Protein AF-A0A2D9C6M2-F1 (afdb_monomer_lite)

Foldseek 3Di:
DLVCLCVDPDPVSVVVSVVVDDFDKDKDWDAQCDDPVCRVSHQAIAIDIDGDLVVVQQVCQQDPPPDDHANQPDQQFHWDKAADWDADPNDTDRNVIHTDPGGAHHAHPRHGQDPDPVSVVVVVVNVVPHDDPVVVDDDDDDPVRVVVVVLVVVCSVDVPCNVVVVVVVPDDDDDDDDDDDDDDDDDDDDDDDDDDDDDDDDDDDDDDDPDPVVVVVPDDD

Structure (mmCIF, N/CA/C/O backbone):
data_AF-A0A2D9C6M2-F1
#
_entry.id   AF-A0A2D9C6M2-F1
#
loop_
_atom_site.group_PDB
_atom_site.id
_atom_site.type_symbol
_atom_site.label_atom_id
_atom_site.label_alt_id
_atom_site.label_comp_id
_atom_site.label_asym_id
_atom_site.label_entity_id
_atom_site.label_seq_id
_atom_site.pdbx_PDB_ins_code
_atom_site.Cartn_x
_atom_site.Cartn_y
_atom_site.Cartn_z
_atom_site.occupancy
_atom_site.B_iso_or_equiv
_atom_site.auth_seq_id
_atom_site.auth_comp_id
_atom_site.auth_asym_id
_atom_site.auth_atom_id
_atom_site.pdbx_PDB_model_num
ATOM 1 N N . MET A 1 1 ? 23.950 6.831 -14.996 1.00 77.19 1 MET A N 1
ATOM 2 C CA . MET A 1 1 ? 23.642 5.810 -16.027 1.00 77.19 1 MET A CA 1
ATOM 3 C C . MET A 1 1 ? 22.239 5.954 -16.621 1.00 77.19 1 MET A C 1
ATOM 5 O O . MET A 1 1 ? 22.172 6.357 -17.771 1.00 77.19 1 MET A O 1
ATOM 9 N N . PHE A 1 2 ? 21.146 5.693 -15.880 1.00 80.00 2 PHE A N 1
ATOM 10 C CA . PHE A 1 2 ? 19.752 5.731 -16.386 1.00 80.00 2 PHE A CA 1
ATOM 11 C C . PHE A 1 2 ? 19.448 6.901 -17.344 1.00 80.00 2 PHE A C 1
ATOM 13 O O . PHE A 1 2 ? 19.075 6.656 -18.487 1.00 80.00 2 PHE A O 1
ATOM 20 N N . PHE A 1 3 ? 19.694 8.148 -16.925 1.00 81.19 3 PHE A N 1
ATOM 21 C CA . PHE A 1 3 ? 19.430 9.337 -17.748 1.00 81.19 3 PHE A CA 1
ATOM 22 C C . PHE A 1 3 ? 20.205 9.366 -19.080 1.00 81.19 3 PHE A C 1
ATOM 24 O O . PHE A 1 3 ? 19.642 9.783 -20.085 1.00 81.19 3 PHE A O 1
ATOM 31 N N . LYS A 1 4 ? 21.447 8.852 -19.132 1.00 84.38 4 LYS A N 1
ATOM 32 C CA . LYS A 1 4 ? 22.230 8.753 -20.381 1.00 84.38 4 LYS A CA 1
ATOM 33 C C . LYS A 1 4 ? 21.534 7.840 -21.395 1.00 84.38 4 LYS A C 1
ATOM 35 O O . LYS A 1 4 ? 21.409 8.206 -22.553 1.00 84.38 4 LYS A O 1
ATOM 40 N N . LEU A 1 5 ? 21.040 6.682 -20.950 1.00 82.94 5 LEU A N 1
ATOM 41 C CA . LEU A 1 5 ? 20.317 5.740 -21.814 1.00 82.94 5 LEU A CA 1
ATOM 42 C C . LEU A 1 5 ? 18.908 6.248 -22.165 1.00 82.94 5 LEU A C 1
ATOM 44 O O . LEU A 1 5 ? 18.454 6.075 -23.291 1.00 82.94 5 LEU A O 1
ATOM 48 N N . ARG A 1 6 ? 18.225 6.918 -21.226 1.00 84.44 6 ARG A N 1
ATOM 49 C CA . ARG A 1 6 ? 16.862 7.437 -21.430 1.00 84.44 6 ARG A CA 1
ATOM 50 C C . ARG A 1 6 ? 16.794 8.630 -22.390 1.00 84.44 6 ARG A C 1
ATOM 52 O O . ARG A 1 6 ? 15.741 8.832 -23.004 1.00 84.44 6 ARG A O 1
ATOM 59 N N . ASN A 1 7 ? 17.900 9.370 -22.509 1.00 87.25 7 ASN A N 1
ATOM 60 C CA . ASN A 1 7 ? 18.058 10.561 -23.347 1.00 87.25 7 ASN A CA 1
ATOM 61 C C . ASN A 1 7 ? 18.949 10.325 -24.586 1.00 87.25 7 ASN A C 1
ATOM 63 O O . ASN A 1 7 ? 19.065 11.225 -25.410 1.00 87.25 7 ASN A O 1
ATOM 67 N N . SER A 1 8 ? 19.561 9.142 -24.733 1.00 84.62 8 SER A N 1
ATOM 68 C CA . SER A 1 8 ? 20.250 8.714 -25.964 1.00 84.62 8 SER A CA 1
ATOM 69 C C . SER A 1 8 ? 19.305 8.807 -27.164 1.00 84.62 8 SER A C 1
ATOM 71 O O . SER A 1 8 ? 18.092 8.711 -26.999 1.00 84.62 8 SER A O 1
ATOM 73 N N . GLU A 1 9 ? 19.815 8.962 -28.384 1.00 82.06 9 GLU A N 1
ATOM 74 C CA . GLU A 1 9 ? 18.969 8.964 -29.586 1.00 82.06 9 GLU A CA 1
ATOM 75 C C . GLU A 1 9 ? 18.472 7.550 -29.937 1.00 82.06 9 GLU A C 1
ATOM 77 O O . GLU A 1 9 ? 17.328 7.380 -30.378 1.00 82.06 9 GLU A O 1
ATOM 82 N N . SER A 1 10 ? 19.286 6.535 -29.624 1.00 83.69 10 SER A N 1
ATOM 83 C CA . SER A 1 10 ? 19.035 5.109 -29.853 1.00 83.69 10 SER A CA 1
ATOM 84 C C . SER A 1 10 ? 17.721 4.622 -29.229 1.00 83.69 10 SER A C 1
ATOM 86 O O . SER A 1 10 ? 17.469 4.745 -28.027 1.00 83.69 10 SER A O 1
ATOM 88 N N . ALA A 1 11 ? 16.880 3.990 -30.052 1.00 83.25 11 ALA A N 1
ATOM 89 C CA . ALA A 1 11 ? 15.655 3.334 -29.595 1.00 83.25 11 ALA A CA 1
ATOM 90 C C . ALA A 1 11 ? 15.936 2.116 -28.690 1.00 83.25 11 ALA A C 1
ATOM 92 O O . ALA A 1 11 ? 15.110 1.777 -27.838 1.00 83.25 11 ALA A O 1
ATOM 93 N N . VAL A 1 12 ? 17.102 1.476 -28.847 1.00 82.06 12 VAL A N 1
ATOM 94 C CA . VAL A 1 12 ? 17.533 0.343 -28.016 1.00 82.06 12 VAL A CA 1
ATOM 95 C C . VAL A 1 12 ? 17.859 0.832 -26.605 1.00 82.06 12 VAL A C 1
ATOM 97 O O . VAL A 1 12 ? 17.309 0.305 -25.641 1.00 82.06 12 VAL A O 1
ATOM 100 N N . ASP A 1 13 ? 18.645 1.901 -26.481 1.00 80.88 13 ASP A N 1
ATOM 101 C CA . ASP A 1 13 ? 19.048 2.501 -25.204 1.00 80.88 13 ASP A CA 1
ATOM 102 C C . ASP A 1 13 ? 17.823 2.987 -24.415 1.00 80.88 13 ASP A C 1
ATOM 104 O O . ASP A 1 13 ? 17.678 2.687 -23.226 1.00 80.88 13 ASP A O 1
ATOM 108 N N . LYS A 1 14 ? 16.879 3.654 -25.099 1.00 84.31 14 LYS A N 1
ATOM 109 C CA . LYS A 1 14 ? 15.585 4.059 -24.526 1.00 84.31 14 LYS A CA 1
ATOM 110 C C . LYS A 1 14 ? 14.834 2.851 -23.964 1.00 84.31 14 LYS A C 1
ATOM 112 O O . LYS A 1 14 ? 14.405 2.891 -22.810 1.00 84.31 14 LYS A O 1
ATOM 117 N N . LYS A 1 15 ? 14.729 1.754 -24.724 1.00 84.50 15 LYS A N 1
ATOM 118 C CA . LYS A 1 15 ? 14.074 0.511 -24.278 1.00 84.50 15 LYS A CA 1
ATOM 119 C C . LYS A 1 15 ? 14.790 -0.127 -23.080 1.00 84.50 15 LYS A C 1
ATOM 121 O O . LYS A 1 15 ? 14.124 -0.580 -22.154 1.00 84.50 15 LYS A O 1
ATOM 126 N N . MET A 1 16 ? 16.124 -0.130 -23.068 1.00 79.44 16 MET A N 1
ATOM 127 C CA . MET A 1 16 ? 16.931 -0.633 -21.949 1.00 79.44 16 MET A CA 1
ATOM 128 C C . MET A 1 16 ? 16.744 0.215 -20.680 1.00 79.44 16 MET A C 1
ATOM 130 O O . MET A 1 16 ? 16.628 -0.325 -19.580 1.00 79.44 16 MET A O 1
ATOM 134 N N . SER A 1 17 ? 16.640 1.540 -20.820 1.00 82.38 17 SER A N 1
ATOM 135 C CA . SER A 1 17 ? 16.506 2.458 -19.684 1.00 82.38 17 SER A CA 1
ATOM 136 C C . SER A 1 17 ? 15.225 2.252 -18.860 1.00 82.38 17 SER A C 1
ATOM 138 O O . SER A 1 17 ? 15.273 2.378 -17.638 1.00 82.38 17 SER A O 1
ATOM 140 N N . GLU A 1 18 ? 14.102 1.849 -19.468 1.00 84.00 18 GLU A N 1
ATOM 141 C CA . GLU A 1 18 ? 12.850 1.566 -18.738 1.00 84.00 18 GLU A CA 1
ATOM 142 C C . GLU A 1 18 ? 12.952 0.320 -17.826 1.00 84.00 18 GLU A C 1
ATOM 144 O O . GLU A 1 18 ? 12.169 0.189 -16.881 1.00 84.00 18 GLU A O 1
ATOM 149 N N . GLY A 1 19 ? 13.940 -0.559 -18.053 1.00 82.44 19 GLY A N 1
ATOM 150 C CA . GLY A 1 19 ? 14.304 -1.651 -17.138 1.00 82.44 19 GLY A CA 1
ATOM 151 C C . GLY A 1 19 ? 15.169 -1.206 -15.950 1.00 82.44 19 GLY A C 1
ATOM 152 O O . GLY A 1 19 ? 15.137 -1.836 -14.898 1.00 82.44 19 GLY A O 1
ATOM 153 N N . LEU A 1 20 ? 15.894 -0.090 -16.087 1.00 82.56 20 LEU A N 1
ATOM 154 C CA . LEU A 1 20 ? 16.707 0.527 -15.025 1.00 82.56 20 LEU A CA 1
ATOM 155 C C . LEU A 1 20 ? 15.930 1.571 -14.201 1.00 82.56 20 LEU A C 1
ATOM 157 O O . LEU A 1 20 ? 16.462 2.156 -13.254 1.00 82.56 20 LEU A O 1
ATOM 161 N N . LYS A 1 21 ? 14.674 1.833 -14.570 1.00 85.06 21 LYS A N 1
ATOM 162 C CA . LYS A 1 21 ? 13.792 2.791 -13.907 1.00 85.06 21 LYS A CA 1
ATOM 163 C C . LYS A 1 21 ? 13.361 2.266 -12.536 1.00 85.06 21 LYS A C 1
ATOM 165 O O . LYS A 1 21 ? 12.648 1.265 -12.447 1.00 85.06 21 LYS A O 1
ATOM 170 N N . ARG A 1 22 ? 13.758 2.975 -11.472 1.00 84.44 22 ARG A N 1
ATOM 171 C CA . ARG A 1 22 ? 13.288 2.722 -10.098 1.00 84.44 22 ARG A CA 1
ATOM 172 C C . ARG A 1 22 ? 11.757 2.799 -10.040 1.00 84.44 22 ARG A C 1
ATOM 174 O O . ARG A 1 22 ? 11.145 3.605 -10.741 1.00 84.44 22 ARG A O 1
ATOM 181 N N . ARG A 1 23 ? 11.148 1.951 -9.211 1.00 85.50 23 ARG A N 1
ATOM 182 C CA . ARG A 1 23 ? 9.699 1.887 -8.990 1.00 85.50 23 ARG A CA 1
ATOM 183 C C . ARG A 1 23 ? 9.441 1.790 -7.498 1.00 85.50 23 ARG A C 1
ATOM 185 O O . ARG A 1 23 ? 9.940 0.868 -6.861 1.00 85.50 23 ARG A O 1
ATOM 192 N N . GLU A 1 24 ? 8.657 2.718 -6.975 1.00 88.06 24 GLU A N 1
ATOM 193 C CA . GLU A 1 24 ? 8.140 2.636 -5.614 1.00 88.06 24 GLU A CA 1
ATOM 194 C C . GLU A 1 24 ? 7.063 1.554 -5.536 1.00 88.06 24 GLU A C 1
ATOM 196 O O . GLU A 1 24 ? 6.230 1.402 -6.437 1.00 88.06 24 GLU A O 1
ATOM 201 N N . VAL A 1 25 ? 7.116 0.780 -4.458 1.00 90.38 25 VAL A N 1
ATOM 202 C CA . VAL A 1 25 ? 6.200 -0.314 -4.154 1.00 90.38 25 VAL A CA 1
ATOM 203 C C . VAL A 1 25 ? 5.918 -0.239 -2.665 1.00 90.38 25 VAL A C 1
ATOM 205 O O . VAL A 1 25 ? 6.849 -0.148 -1.870 1.00 90.38 25 VAL A O 1
ATOM 208 N N . PHE A 1 26 ? 4.644 -0.300 -2.312 1.00 92.25 26 PHE A N 1
ATO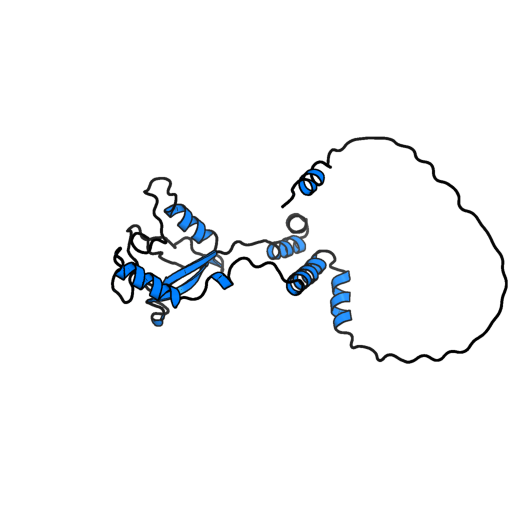M 209 C CA . PHE A 1 26 ? 4.171 -0.236 -0.939 1.00 92.25 26 PHE A CA 1
ATOM 210 C C . PHE A 1 26 ? 3.565 -1.585 -0.551 1.00 92.25 26 PHE A C 1
ATOM 212 O O . PHE A 1 26 ? 3.041 -2.313 -1.403 1.00 92.25 26 PHE A O 1
ATOM 219 N N . TYR A 1 27 ? 3.644 -1.913 0.733 1.00 93.19 27 TYR A N 1
ATOM 220 C CA . TYR A 1 27 ? 3.082 -3.125 1.315 1.00 93.19 27 TYR A CA 1
ATOM 221 C C . TYR A 1 27 ? 2.304 -2.733 2.569 1.00 93.19 27 TYR A C 1
ATOM 223 O O . TYR A 1 27 ? 2.760 -1.885 3.331 1.00 93.19 27 TYR A O 1
ATOM 231 N N . ALA A 1 28 ? 1.136 -3.333 2.774 1.00 92.62 28 ALA A N 1
ATOM 232 C CA . ALA A 1 28 ? 0.347 -3.173 3.991 1.00 92.62 28 ALA A CA 1
ATOM 233 C C . ALA A 1 28 ? -0.316 -4.501 4.358 1.00 92.62 28 ALA A C 1
ATOM 235 O O . ALA A 1 28 ? -0.581 -5.326 3.480 1.00 92.62 28 ALA A O 1
ATOM 236 N N . LEU A 1 29 ? -0.611 -4.691 5.643 1.00 92.12 29 LEU A N 1
ATOM 237 C CA . LEU A 1 29 ? -1.553 -5.721 6.064 1.00 92.12 29 LEU A CA 1
ATOM 238 C C . LEU A 1 29 ? -2.969 -5.263 5.720 1.00 92.12 29 LEU A C 1
ATOM 240 O O . LEU A 1 29 ? -3.328 -4.112 5.954 1.00 92.12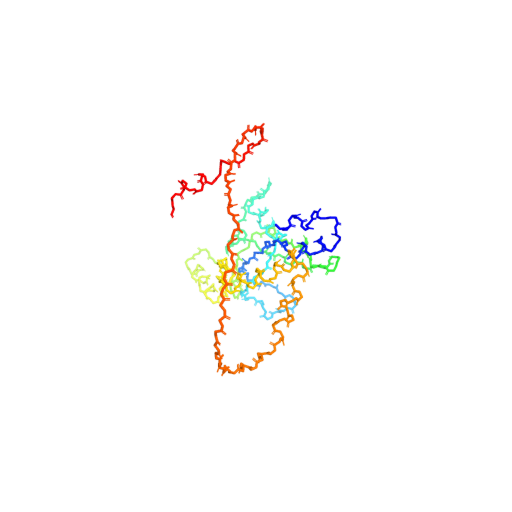 29 LEU A O 1
ATOM 244 N N . VAL A 1 30 ? -3.760 -6.170 5.157 1.00 92.44 30 VAL A N 1
ATOM 245 C CA . VAL A 1 30 ? -5.185 -5.969 4.890 1.00 92.44 30 VAL A CA 1
ATOM 246 C C . VAL A 1 30 ? -5.964 -7.171 5.398 1.00 92.44 30 VAL A C 1
ATOM 248 O O . VAL A 1 30 ? -5.545 -8.313 5.198 1.00 92.44 30 VAL A O 1
ATOM 251 N N . GLN A 1 31 ? -7.111 -6.919 6.021 1.00 91.88 31 GLN A N 1
ATOM 252 C CA . GLN A 1 31 ? -8.125 -7.941 6.237 1.00 91.88 31 GLN A CA 1
ATOM 253 C C . GLN A 1 31 ? -8.998 -8.039 4.981 1.00 91.88 31 GLN A C 1
ATOM 255 O O . GLN A 1 31 ? -9.476 -7.027 4.466 1.00 91.88 31 GLN A O 1
ATOM 260 N N . ILE A 1 32 ? -9.223 -9.250 4.476 1.00 92.44 32 ILE A N 1
ATOM 261 C CA . ILE A 1 32 ? -10.133 -9.475 3.349 1.00 92.44 32 ILE A CA 1
ATOM 262 C C . ILE A 1 32 ? -11.560 -9.550 3.902 1.00 92.44 32 ILE A C 1
ATOM 264 O O . ILE A 1 32 ? -12.001 -10.592 4.376 1.00 92.44 32 ILE A O 1
ATOM 268 N N . VAL A 1 33 ? -12.282 -8.427 3.861 1.00 91.19 33 VAL A N 1
ATOM 269 C CA . VAL A 1 33 ? -13.677 -8.344 4.341 1.00 91.19 33 VAL A CA 1
ATOM 270 C C . VAL A 1 33 ? -14.636 -9.118 3.427 1.00 91.19 33 VAL A C 1
ATOM 272 O O . VAL A 1 33 ? -15.592 -9.725 3.903 1.00 91.19 33 VAL A O 1
ATOM 275 N N . LYS A 1 34 ? -14.389 -9.099 2.109 1.00 91.56 34 LYS A N 1
ATOM 276 C CA . LYS A 1 34 ? -15.201 -9.788 1.097 1.00 91.56 34 LYS A CA 1
ATOM 277 C C . LYS A 1 34 ? -14.390 -10.036 -0.176 1.00 91.56 34 LYS A C 1
ATOM 279 O O . LYS A 1 34 ? -13.817 -9.091 -0.714 1.00 91.56 34 LYS A O 1
ATOM 284 N N . ASP A 1 35 ? -14.399 -11.261 -0.693 1.00 92.75 35 ASP A N 1
ATOM 285 C CA . ASP A 1 35 ? -13.834 -11.613 -2.004 1.00 92.75 35 ASP A CA 1
ATOM 286 C C . ASP A 1 35 ? -14.816 -12.533 -2.755 1.00 92.75 35 ASP A C 1
ATOM 288 O O . ASP A 1 35 ? -14.849 -13.742 -2.516 1.00 92.75 35 ASP A O 1
ATOM 292 N N . PRO A 1 36 ? -15.609 -11.992 -3.704 1.00 91.56 36 PRO A N 1
ATOM 293 C CA . PRO A 1 36 ? -16.535 -12.783 -4.513 1.00 91.56 36 PRO A CA 1
ATOM 294 C C . PRO A 1 36 ? -15.876 -13.857 -5.393 1.00 91.56 36 PRO A C 1
ATOM 296 O O . PRO A 1 36 ? -16.591 -14.707 -5.920 1.00 91.56 36 PRO A O 1
ATOM 299 N N . GLN A 1 37 ? -14.555 -13.806 -5.601 1.00 92.06 37 GLN A N 1
ATOM 300 C CA . GLN A 1 37 ? -13.803 -14.778 -6.397 1.00 92.06 37 GLN A CA 1
ATOM 301 C C . GLN A 1 37 ? -13.180 -15.883 -5.530 1.00 92.06 37 GLN A C 1
ATOM 303 O O . GLN A 1 37 ? -13.178 -17.036 -5.954 1.00 92.06 37 GLN A O 1
ATOM 308 N N . ASN A 1 38 ? -12.687 -15.556 -4.328 1.00 90.62 38 ASN A N 1
ATOM 309 C CA . ASN A 1 38 ? -12.005 -16.494 -3.423 1.00 90.62 38 ASN A CA 1
ATOM 310 C C . ASN A 1 38 ? -12.575 -16.399 -1.999 1.00 90.62 38 ASN A C 1
ATOM 312 O O . ASN A 1 38 ? -11.935 -15.888 -1.078 1.00 90.62 38 ASN A O 1
ATOM 316 N N . ARG A 1 39 ? -13.794 -16.909 -1.810 1.00 92.25 39 ARG A N 1
ATOM 317 C CA . ARG A 1 39 ? -14.538 -16.769 -0.546 1.00 92.25 39 ARG A CA 1
ATOM 318 C C . ARG A 1 39 ? -13.836 -17.369 0.674 1.00 92.25 39 ARG A C 1
ATOM 320 O O . ARG A 1 39 ? -14.018 -16.879 1.780 1.00 92.25 39 ARG A O 1
ATOM 327 N N . ASP A 1 40 ? -12.979 -18.365 0.473 1.00 92.25 40 ASP A N 1
ATOM 328 C CA . ASP A 1 40 ? -12.186 -18.986 1.542 1.00 92.25 40 ASP A CA 1
ATOM 329 C C . ASP A 1 40 ? -11.165 -18.019 2.176 1.00 92.25 40 ASP A C 1
ATOM 331 O O . ASP A 1 40 ? -10.633 -18.295 3.251 1.00 92.25 40 ASP A O 1
ATOM 335 N N . LEU A 1 41 ? -10.876 -16.886 1.520 1.00 89.00 41 LEU A N 1
ATOM 336 C CA . LEU A 1 41 ? -10.010 -15.822 2.032 1.00 89.00 41 LEU A CA 1
ATOM 337 C C . LEU A 1 41 ? -10.762 -14.774 2.871 1.00 89.00 41 LEU A C 1
ATOM 339 O O . LEU A 1 41 ? -10.104 -13.965 3.529 1.00 89.00 41 LEU A O 1
ATOM 343 N N . GLU A 1 42 ? -12.101 -14.775 2.867 1.00 91.25 42 GLU A N 1
ATOM 344 C CA . GLU A 1 42 ? -12.927 -13.863 3.672 1.00 91.25 42 GLU A CA 1
ATOM 345 C C . GLU A 1 42 ? -12.601 -14.058 5.170 1.00 91.25 42 GLU A C 1
ATOM 347 O O . GLU A 1 42 ? -12.559 -15.178 5.675 1.00 91.25 42 GLU A O 1
ATOM 352 N N . GLY A 1 43 ? -12.304 -12.969 5.886 1.00 87.75 43 GLY A N 1
ATOM 353 C CA . GLY A 1 43 ? -11.887 -13.006 7.294 1.00 87.75 43 GLY A CA 1
ATOM 354 C C . GLY A 1 43 ? -10.407 -13.340 7.551 1.00 87.75 43 GLY A C 1
ATOM 355 O O . GLY A 1 43 ? -10.027 -13.515 8.710 1.00 87.75 43 GLY A O 1
ATOM 356 N N . GLN A 1 44 ? -9.546 -13.397 6.527 1.00 89.31 44 GLN A N 1
ATOM 357 C CA . GLN A 1 44 ? -8.094 -13.575 6.699 1.00 89.31 44 GLN A CA 1
ATOM 358 C C . GLN A 1 44 ? -7.313 -12.255 6.553 1.00 89.31 44 GLN A C 1
ATOM 360 O O . GLN A 1 44 ? -7.639 -11.428 5.699 1.00 89.31 44 GLN A O 1
ATOM 365 N N . ILE A 1 45 ? -6.217 -12.095 7.310 1.00 90.94 45 ILE A N 1
ATOM 366 C CA . ILE A 1 45 ? -5.206 -11.058 7.035 1.00 90.94 45 ILE A CA 1
ATOM 367 C C . ILE A 1 45 ? -4.220 -11.556 5.965 1.00 90.94 45 ILE A C 1
ATOM 369 O O . ILE A 1 45 ? -3.757 -12.701 6.005 1.00 90.94 45 ILE A O 1
ATOM 373 N N . LYS A 1 46 ? -3.869 -10.681 5.015 1.00 91.50 46 LYS A N 1
ATOM 374 C CA . LYS A 1 46 ? -2.814 -10.877 4.003 1.00 91.50 46 LYS A CA 1
ATOM 375 C C . LYS A 1 46 ? -1.972 -9.609 3.841 1.00 91.50 46 LYS A C 1
ATOM 377 O O . LYS A 1 46 ? -2.421 -8.514 4.162 1.00 91.50 46 LYS A O 1
ATOM 382 N N . VAL A 1 47 ? -0.767 -9.746 3.284 1.00 92.19 47 VAL A N 1
ATOM 383 C CA . VAL A 1 47 ? 0.025 -8.594 2.821 1.00 92.19 47 VAL A CA 1
ATOM 384 C C . VAL A 1 47 ? -0.426 -8.209 1.411 1.00 92.19 47 VAL A C 1
ATOM 386 O O . VAL A 1 47 ? -0.227 -8.968 0.461 1.00 92.19 47 VAL A O 1
ATOM 389 N N . MET A 1 48 ? -1.000 -7.016 1.256 1.00 92.50 48 MET A N 1
ATOM 390 C CA . MET A 1 48 ? -1.294 -6.428 -0.049 1.00 92.50 48 MET A CA 1
ATOM 391 C C . MET A 1 48 ? -0.096 -5.619 -0.544 1.00 92.50 48 MET A C 1
ATOM 393 O O . MET A 1 48 ? 0.328 -4.653 0.089 1.00 92.50 48 MET A O 1
ATOM 397 N N . LYS A 1 49 ? 0.404 -5.974 -1.730 1.00 92.75 49 LYS A N 1
ATOM 398 C CA . LYS A 1 49 ? 1.372 -5.181 -2.496 1.00 92.75 49 LYS A CA 1
ATOM 399 C C . LYS A 1 49 ? 0.635 -4.182 -3.387 1.00 92.75 49 LYS A C 1
ATOM 401 O O . LYS A 1 49 ? -0.165 -4.590 -4.227 1.00 92.75 49 LYS A O 1
ATOM 406 N N . PHE A 1 50 ? 0.954 -2.898 -3.272 1.00 92.81 50 PHE A N 1
ATOM 407 C CA . PHE A 1 50 ? 0.367 -1.836 -4.091 1.00 92.81 50 PHE A CA 1
ATOM 408 C C . PHE A 1 50 ? 1.413 -0.826 -4.587 1.00 92.81 50 PHE A C 1
ATOM 410 O O . PHE A 1 50 ? 2.606 -0.917 -4.296 1.00 92.81 50 PHE A O 1
ATOM 417 N N . GLY A 1 51 ? 0.969 0.116 -5.420 1.00 92.12 51 GLY A N 1
ATOM 418 C CA . GLY A 1 51 ? 1.804 1.172 -5.993 1.00 92.12 51 GLY A CA 1
ATOM 419 C C . GLY A 1 51 ? 1.167 2.551 -5.843 1.00 92.12 51 GLY A C 1
ATOM 420 O O . GLY A 1 51 ? 0.072 2.688 -5.294 1.00 92.12 51 GLY A O 1
ATOM 421 N N . TYR A 1 52 ? 1.840 3.566 -6.389 1.00 91.19 52 TYR A N 1
ATOM 422 C CA . TYR A 1 52 ? 1.498 4.988 -6.239 1.00 91.19 52 TYR A CA 1
ATOM 423 C C . TYR A 1 52 ? 0.003 5.329 -6.422 1.00 91.19 52 TYR A C 1
ATOM 425 O O . TYR A 1 52 ? -0.532 6.131 -5.671 1.00 91.19 52 TYR A O 1
ATOM 433 N N . LYS A 1 53 ? -0.709 4.680 -7.356 1.00 91.50 53 LYS A N 1
ATOM 434 C CA . LYS A 1 53 ? -2.151 4.903 -7.602 1.00 91.50 53 LYS A CA 1
ATOM 435 C C . LYS A 1 53 ? -3.073 4.598 -6.410 1.00 91.50 53 LYS A C 1
ATOM 437 O O . LYS A 1 53 ? -4.141 5.193 -6.335 1.00 91.50 53 LYS A O 1
ATOM 442 N N . ILE A 1 54 ? -2.685 3.682 -5.520 1.00 93.00 54 ILE A N 1
ATOM 443 C CA . ILE A 1 54 ? -3.425 3.382 -4.282 1.00 93.00 54 ILE A CA 1
ATOM 444 C C . ILE A 1 54 ? -2.865 4.218 -3.123 1.00 93.00 54 ILE A C 1
ATOM 446 O O . ILE A 1 54 ? -3.648 4.753 -2.348 1.00 93.00 54 ILE A O 1
ATOM 450 N N . LYS A 1 55 ? -1.541 4.440 -3.068 1.00 93.19 55 LYS A N 1
ATOM 451 C CA . LYS A 1 55 ? -0.915 5.366 -2.103 1.00 93.19 55 LYS A CA 1
ATOM 452 C C . LYS A 1 55 ? -1.525 6.772 -2.181 1.00 93.19 55 LYS A C 1
ATOM 454 O O . LYS A 1 55 ? -1.919 7.301 -1.158 1.00 93.19 55 LYS A O 1
ATOM 459 N N . ALA A 1 56 ? -1.714 7.316 -3.383 1.00 92.88 56 ALA A N 1
ATOM 460 C CA . ALA A 1 56 ? -2.346 8.621 -3.580 1.00 92.88 56 ALA A CA 1
ATOM 461 C C . ALA A 1 56 ? -3.790 8.683 -3.042 1.00 92.88 56 ALA A C 1
ATOM 463 O O . ALA A 1 56 ? -4.168 9.692 -2.469 1.00 92.88 56 ALA A O 1
ATOM 464 N N . LYS A 1 57 ? -4.572 7.598 -3.162 1.00 92.25 57 LYS A N 1
ATOM 465 C CA . LYS A 1 57 ? -5.935 7.511 -2.598 1.00 92.25 57 LYS A CA 1
ATOM 466 C C . LYS A 1 57 ? -5.936 7.396 -1.069 1.00 92.25 57 LYS A C 1
ATOM 468 O O . LYS A 1 57 ? -6.884 7.823 -0.431 1.00 92.25 57 LYS A O 1
ATOM 473 N N . ILE A 1 58 ? -4.887 6.812 -0.486 1.00 93.25 58 ILE A N 1
ATOM 474 C CA . ILE A 1 58 ? -4.656 6.816 0.967 1.00 93.25 58 ILE A CA 1
ATOM 475 C C . ILE A 1 58 ? -4.282 8.236 1.420 1.00 93.25 58 ILE A C 1
ATOM 477 O O . ILE A 1 58 ? -4.863 8.744 2.371 1.00 93.25 58 ILE A O 1
ATOM 481 N N . ASP A 1 59 ? -3.368 8.905 0.710 1.00 92.25 59 ASP A N 1
ATOM 482 C CA . ASP A 1 59 ? -2.954 10.285 1.004 1.00 92.25 59 ASP A CA 1
ATOM 483 C C . ASP A 1 59 ? -4.136 11.272 0.943 1.00 92.25 59 ASP A C 1
ATOM 485 O O . ASP A 1 59 ? -4.227 12.167 1.778 1.00 92.25 59 ASP A O 1
ATOM 489 N N . GLU A 1 60 ? -5.032 11.086 -0.032 1.00 92.19 60 GLU A N 1
ATOM 490 C CA . GLU A 1 60 ? -6.243 11.882 -0.289 1.00 92.19 60 GLU A CA 1
ATOM 491 C C . GLU A 1 60 ? -7.287 11.765 0.838 1.00 92.19 60 GLU A C 1
ATOM 493 O O . GLU A 1 60 ? -7.952 12.745 1.152 1.00 92.19 60 GLU A O 1
ATOM 498 N N . GLU A 1 61 ? -7.383 10.608 1.501 1.00 90.31 61 GLU A N 1
ATOM 499 C CA . GLU A 1 61 ? -8.235 10.399 2.685 1.00 90.31 61 GLU A CA 1
ATOM 500 C C . GLU A 1 61 ? -7.573 10.876 3.991 1.00 90.31 61 GLU A C 1
ATOM 502 O O . GLU A 1 61 ? -8.252 11.353 4.903 1.00 90.31 61 GLU A O 1
ATOM 507 N N . LEU A 1 62 ? -6.239 10.782 4.085 1.00 89.25 62 LEU A N 1
ATOM 508 C CA . LEU A 1 62 ? -5.473 11.291 5.228 1.00 89.25 62 LEU A CA 1
ATOM 509 C C . LEU A 1 62 ? -5.367 12.825 5.228 1.00 89.25 62 LEU A C 1
ATOM 511 O O . LEU A 1 62 ? -5.283 13.417 6.300 1.00 89.25 62 LEU A O 1
ATOM 515 N N . ASN A 1 63 ? -5.333 13.467 4.056 1.00 89.56 63 ASN A N 1
ATOM 516 C CA . ASN A 1 63 ? -5.220 14.923 3.890 1.00 89.56 63 ASN A CA 1
ATOM 517 C C . ASN A 1 63 ? -6.153 15.438 2.765 1.00 89.56 63 ASN A C 1
ATOM 519 O O . ASN A 1 63 ? -5.668 15.936 1.741 1.00 89.56 63 ASN A O 1
ATOM 523 N N . PRO A 1 64 ? -7.484 15.317 2.921 1.00 87.38 64 PRO A N 1
ATOM 524 C CA . PRO A 1 64 ? -8.455 15.832 1.958 1.00 87.38 64 PRO A CA 1
ATOM 525 C C . PRO A 1 64 ? -8.414 17.364 1.870 1.00 87.38 64 PRO A C 1
ATOM 527 O O . PRO A 1 64 ? -8.068 18.056 2.825 1.00 87.38 64 PRO A O 1
ATOM 530 N N . GLN A 1 65 ? -8.805 17.912 0.714 1.00 82.44 65 GLN A N 1
ATOM 531 C CA . GLN A 1 65 ? -8.846 19.369 0.496 1.00 82.44 65 GLN A CA 1
ATOM 532 C C . GLN A 1 65 ? -10.126 20.042 1.024 1.00 82.44 65 GLN A C 1
ATOM 534 O O . GLN A 1 65 ? -10.129 21.257 1.216 1.00 82.44 65 GLN A O 1
ATOM 539 N N . PHE A 1 66 ? -11.205 19.276 1.222 1.00 75.25 66 PHE A N 1
ATOM 540 C CA . PHE A 1 66 ? -12.542 19.800 1.548 1.00 75.25 66 PHE A CA 1
ATOM 541 C C . PHE A 1 66 ? -13.291 19.013 2.640 1.00 75.25 66 PHE A C 1
ATOM 543 O O . PHE A 1 66 ? -14.200 19.566 3.256 1.00 75.25 66 PHE A O 1
ATOM 550 N N . ASP A 1 67 ? -12.918 17.754 2.882 1.00 79.12 67 ASP A N 1
ATOM 551 C CA . ASP A 1 67 ? -13.535 16.861 3.871 1.00 79.12 67 ASP A CA 1
ATOM 552 C C . ASP A 1 67 ? -12.727 16.795 5.184 1.00 79.12 67 ASP A C 1
ATOM 554 O O . ASP A 1 67 ? -11.679 17.423 5.329 1.00 79.12 67 ASP A O 1
ATOM 558 N N . GLU A 1 68 ? -13.204 16.019 6.160 1.00 81.25 68 GLU A N 1
ATOM 559 C CA . GLU A 1 68 ? -12.495 15.779 7.422 1.00 81.25 68 GLU A CA 1
ATOM 560 C C . GLU A 1 68 ? -11.393 14.703 7.260 1.00 81.25 68 GLU A C 1
ATOM 562 O O . GLU A 1 68 ? -11.704 13.574 6.849 1.00 81.25 68 GLU A O 1
ATOM 567 N N . PRO A 1 69 ? -10.124 14.997 7.621 1.00 86.88 69 PRO A N 1
ATOM 568 C CA . PRO A 1 69 ? -9.028 14.026 7.623 1.00 86.88 69 PRO A CA 1
ATOM 569 C C . PRO A 1 69 ? -9.396 12.719 8.328 1.00 86.88 69 PRO A C 1
ATOM 571 O O . PRO A 1 69 ? -9.827 12.724 9.479 1.00 86.88 69 PRO A O 1
ATOM 574 N N . THR A 1 70 ? -9.225 11.584 7.646 1.00 86.75 70 THR A N 1
ATOM 575 C CA . THR A 1 70 ? -9.606 10.269 8.176 1.00 86.75 70 THR A CA 1
ATOM 576 C C . THR A 1 70 ? -8.441 9.289 8.090 1.00 86.75 70 THR A C 1
ATOM 578 O O . THR A 1 70 ? -7.932 8.989 7.012 1.00 86.75 70 THR A O 1
ATOM 581 N N . GLN A 1 71 ? -8.037 8.730 9.232 1.00 89.88 71 GLN A N 1
ATOM 582 C CA . GLN A 1 71 ? -7.015 7.688 9.276 1.00 89.88 71 GLN A CA 1
ATOM 583 C C . GLN A 1 71 ? -7.599 6.358 8.778 1.00 89.88 71 GLN A C 1
ATOM 585 O O . GLN A 1 71 ? -8.182 5.597 9.544 1.00 89.88 71 GLN A O 1
ATOM 590 N N . VAL A 1 72 ? -7.443 6.058 7.485 1.00 90.94 72 VAL A N 1
ATOM 591 C CA . VAL A 1 72 ? -8.039 4.856 6.866 1.00 90.94 72 VAL A CA 1
ATOM 592 C C . VAL A 1 72 ? -7.561 3.533 7.473 1.00 90.94 72 VAL A C 1
ATOM 594 O O . VAL A 1 72 ? -8.260 2.533 7.337 1.00 90.94 72 VAL A O 1
ATOM 597 N N . PHE A 1 73 ? -6.404 3.527 8.147 1.00 90.88 73 PHE A N 1
ATOM 598 C CA . PHE A 1 73 ? -5.845 2.361 8.840 1.00 90.88 73 PHE A CA 1
ATOM 599 C C . PHE A 1 73 ? -6.294 2.213 10.305 1.00 90.88 73 PHE A C 1
ATOM 601 O O . PHE A 1 73 ? -5.831 1.295 10.982 1.00 90.88 73 PHE A O 1
ATOM 608 N N . ASP A 1 74 ? -7.154 3.097 10.820 1.00 89.56 74 ASP A N 1
ATOM 609 C CA . ASP A 1 74 ? -7.674 2.974 12.183 1.00 89.56 74 ASP A CA 1
ATOM 610 C C . ASP A 1 74 ? -8.648 1.775 12.281 1.00 89.56 74 ASP A C 1
ATOM 612 O O . ASP A 1 74 ? -9.598 1.697 11.497 1.00 89.56 74 ASP A O 1
ATOM 616 N N . PRO A 1 75 ? -8.446 0.820 13.210 1.00 87.00 75 PRO A N 1
ATOM 617 C CA . PRO A 1 75 ? -9.283 -0.376 13.303 1.00 87.00 75 PRO A CA 1
ATOM 618 C C . PRO A 1 75 ? -10.688 -0.110 13.875 1.00 87.00 75 PRO A C 1
ATOM 620 O O . PRO A 1 75 ? -11.517 -1.018 13.845 1.00 87.00 75 PRO A O 1
ATOM 623 N N . PHE A 1 76 ? -10.972 1.094 14.379 1.00 88.44 76 PHE A N 1
ATOM 624 C CA . PHE A 1 76 ? -12.260 1.488 14.957 1.00 88.44 76 PHE A CA 1
ATOM 625 C C . PHE A 1 76 ? -12.989 2.529 14.091 1.00 88.44 76 PHE A C 1
ATOM 627 O O . PHE A 1 76 ? -14.183 2.384 13.835 1.00 88.44 76 PHE A O 1
ATOM 634 N N . GLU A 1 77 ? -12.282 3.556 13.607 1.00 88.62 77 GLU A N 1
ATOM 635 C CA . GLU A 1 77 ? -12.863 4.684 12.851 1.00 88.62 77 GLU A CA 1
ATOM 636 C C . GLU A 1 77 ? -12.332 4.828 11.410 1.00 88.62 77 GLU A C 1
ATOM 638 O O . GLU A 1 77 ? -12.597 5.828 10.736 1.00 88.62 77 GLU A O 1
ATOM 643 N N . GLY A 1 78 ? -11.611 3.821 10.907 1.00 89.62 78 GLY A N 1
ATOM 644 C CA . GLY A 1 78 ? -11.079 3.784 9.544 1.00 89.62 78 GLY A CA 1
ATOM 645 C C . GLY A 1 78 ? -12.140 3.617 8.450 1.00 89.62 78 GLY A C 1
ATOM 646 O O . GLY A 1 78 ? -13.345 3.770 8.665 1.00 89.62 78 GLY A O 1
ATOM 647 N N . LYS A 1 79 ? -11.690 3.314 7.227 1.00 92.06 79 LYS A N 1
ATOM 648 C CA . LYS A 1 79 ? -12.556 3.166 6.043 1.00 92.06 79 LYS A CA 1
ATOM 649 C C . LYS A 1 79 ? -12.203 1.906 5.259 1.00 92.06 79 LYS A C 1
ATOM 651 O O . LYS A 1 79 ? -11.052 1.697 4.884 1.00 92.06 79 LYS A O 1
ATOM 656 N N . ASN A 1 80 ? -13.215 1.109 4.917 1.00 92.56 80 ASN A N 1
ATOM 657 C CA . ASN A 1 80 ? -13.052 -0.032 4.013 1.00 92.56 80 ASN A CA 1
ATOM 658 C C . ASN A 1 80 ? -12.618 0.425 2.610 1.00 92.56 80 ASN A C 1
ATOM 660 O O . ASN A 1 80 ? -13.162 1.392 2.070 1.00 92.56 80 ASN A O 1
ATOM 664 N N . PHE A 1 81 ? -11.696 -0.314 1.987 1.00 94.50 81 PHE A N 1
ATOM 665 C CA . PHE A 1 81 ? -11.228 -0.060 0.622 1.00 94.50 81 PHE A CA 1
ATOM 666 C C . PHE A 1 81 ? -11.883 -1.013 -0.389 1.00 94.50 81 PHE A C 1
ATOM 668 O O . PHE A 1 81 ? -11.696 -2.227 -0.339 1.00 94.50 81 PHE A O 1
ATOM 675 N N . GLU A 1 82 ? -12.628 -0.461 -1.344 1.00 93.75 82 GLU A N 1
ATOM 676 C CA . GLU A 1 82 ? -13.203 -1.190 -2.473 1.00 93.75 82 GLU A CA 1
ATOM 677 C C . GLU A 1 82 ? -12.148 -1.327 -3.586 1.00 93.75 82 GLU A C 1
ATOM 679 O O . GLU A 1 82 ? -11.918 -0.408 -4.379 1.00 93.75 82 GLU A O 1
ATOM 684 N N . LEU A 1 83 ? -11.478 -2.483 -3.633 1.00 92.62 83 LEU A N 1
ATOM 685 C CA . LEU A 1 83 ? -10.460 -2.810 -4.634 1.00 92.62 83 LEU A CA 1
ATOM 686 C C . LEU A 1 83 ? -11.109 -3.295 -5.944 1.00 92.62 83 LEU A C 1
ATOM 688 O O . LEU A 1 83 ? -11.527 -4.444 -6.062 1.00 92.62 83 LEU A O 1
ATOM 692 N N . VAL A 1 84 ? -11.129 -2.432 -6.961 1.00 92.19 84 VAL A N 1
ATOM 693 C CA . VAL A 1 84 ? -11.660 -2.733 -8.301 1.00 92.19 84 VAL A CA 1
ATOM 694 C C . VAL A 1 84 ? -10.520 -2.747 -9.319 1.00 92.19 84 VAL A C 1
ATOM 696 O O . VAL A 1 84 ? -10.024 -1.692 -9.728 1.00 92.19 84 VAL A O 1
ATOM 699 N N . ILE A 1 85 ? -10.113 -3.948 -9.744 1.00 91.00 85 ILE A N 1
ATOM 700 C CA . ILE A 1 85 ? -9.039 -4.149 -10.727 1.00 91.00 85 ILE A CA 1
ATOM 701 C C . ILE A 1 85 ? -9.636 -4.334 -12.127 1.00 91.00 85 ILE A C 1
ATOM 703 O O . ILE A 1 85 ? -10.283 -5.335 -12.425 1.00 91.00 85 ILE A O 1
ATOM 707 N N . SER A 1 86 ? -9.367 -3.380 -13.015 1.00 91.62 86 SER A N 1
ATOM 708 C CA . SER A 1 86 ? -9.729 -3.438 -14.439 1.00 91.62 86 SER A CA 1
ATOM 709 C C . SER A 1 86 ? -8.494 -3.679 -15.317 1.00 91.62 86 SER A C 1
ATOM 711 O O . SER A 1 86 ? -7.361 -3.583 -14.847 1.00 91.62 86 SER A O 1
ATOM 713 N N . LYS A 1 87 ? -8.681 -3.987 -16.608 1.00 93.19 87 LYS A N 1
ATOM 714 C CA . LYS A 1 87 ? -7.587 -4.043 -17.597 1.00 93.19 87 LYS A CA 1
ATOM 715 C C . LYS A 1 87 ? -7.715 -2.875 -18.574 1.00 93.19 87 LYS A C 1
ATOM 717 O O . LYS A 1 87 ? -8.725 -2.763 -19.262 1.00 93.19 87 LYS A O 1
ATOM 722 N N . LYS A 1 88 ? -6.686 -2.029 -18.671 1.00 90.94 88 LYS A N 1
ATOM 723 C CA . LYS A 1 88 ? -6.637 -0.865 -19.575 1.00 90.94 88 LYS A CA 1
ATOM 724 C C . LYS A 1 88 ? -5.330 -0.903 -20.366 1.00 90.94 88 LYS A C 1
ATOM 726 O O . LYS A 1 88 ? -4.252 -0.932 -19.782 1.00 90.94 88 LYS A O 1
ATOM 731 N N . GLY A 1 89 ? -5.419 -0.981 -21.696 1.00 88.44 89 GLY A N 1
ATOM 732 C CA . GLY A 1 89 ? -4.239 -1.122 -22.566 1.00 88.44 89 GLY A CA 1
ATOM 733 C C . GLY A 1 89 ? -3.392 -2.377 -22.291 1.00 88.44 89 GLY A C 1
ATOM 734 O O . GLY A 1 89 ? -2.182 -2.343 -22.477 1.00 88.44 89 GLY A O 1
ATOM 735 N N . GLY A 1 90 ? -4.006 -3.455 -21.789 1.00 89.94 90 GLY A N 1
ATOM 736 C CA . GLY A 1 90 ? -3.324 -4.698 -21.398 1.00 89.94 90 GLY A CA 1
ATOM 737 C C . GLY A 1 90 ? -2.784 -4.734 -19.960 1.00 89.94 90 GLY A C 1
ATOM 738 O O . GLY A 1 90 ? -2.484 -5.818 -19.464 1.00 89.94 90 GLY A O 1
ATOM 739 N N . TYR A 1 91 ? -2.720 -3.597 -19.260 1.00 87.00 91 TYR A N 1
ATOM 740 C CA . TYR A 1 91 ? -2.189 -3.505 -17.894 1.00 87.00 91 TYR A CA 1
ATOM 741 C C . TYR A 1 91 ? -3.303 -3.473 -16.831 1.00 87.00 91 TYR A C 1
ATOM 743 O O . TYR A 1 91 ? -4.402 -2.986 -17.124 1.00 87.00 91 TYR A O 1
ATOM 751 N N . PRO A 1 92 ? -3.044 -3.951 -15.594 1.00 88.31 92 PRO A N 1
ATOM 752 C CA . PRO A 1 92 ? -3.941 -3.746 -14.459 1.00 88.31 92 PRO A CA 1
ATOM 753 C C . PRO A 1 92 ? -4.134 -2.256 -14.163 1.00 88.31 92 PRO A C 1
ATOM 755 O O . PRO A 1 92 ? -3.169 -1.490 -14.149 1.00 88.31 92 PRO A O 1
ATOM 758 N N . ASN A 1 93 ? -5.374 -1.853 -13.902 1.00 91.25 93 ASN A N 1
ATOM 759 C CA . ASN A 1 93 ? -5.740 -0.486 -13.567 1.00 91.25 93 ASN A CA 1
ATOM 760 C C . ASN A 1 93 ? -6.654 -0.438 -12.335 1.00 91.25 93 ASN A C 1
ATOM 762 O O . ASN A 1 93 ? -7.581 -1.237 -12.208 1.00 91.25 93 ASN A O 1
ATOM 766 N N . TYR A 1 94 ? -6.400 0.552 -11.479 1.00 92.12 94 TYR A N 1
ATOM 767 C CA . TYR A 1 94 ? -6.999 0.735 -10.155 1.00 92.12 94 TYR A CA 1
ATOM 768 C C . TYR A 1 94 ? -7.752 2.073 -10.028 1.00 92.12 94 TYR A C 1
ATOM 770 O O . TYR A 1 94 ? -8.163 2.432 -8.929 1.00 92.12 94 TYR A O 1
ATOM 778 N N . ASP A 1 95 ? -7.931 2.829 -11.125 1.00 90.06 95 ASP A N 1
ATOM 779 C CA . ASP A 1 95 ? -8.632 4.130 -11.120 1.00 90.06 95 ASP A CA 1
ATOM 780 C C . ASP A 1 95 ? -10.009 4.056 -10.423 1.00 90.06 95 ASP A C 1
ATOM 782 O O . ASP A 1 95 ? -10.356 4.949 -9.650 1.00 90.06 95 ASP A O 1
ATOM 786 N N . SER A 1 96 ? -10.747 2.962 -10.659 1.00 92.06 96 SER A N 1
ATOM 787 C CA . SER A 1 96 ? -12.079 2.675 -10.101 1.00 92.06 96 SER A CA 1
ATOM 788 C C . SER A 1 96 ? -12.087 2.223 -8.636 1.00 92.06 96 SER A C 1
ATOM 790 O O . SER A 1 96 ? -13.164 2.123 -8.057 1.00 92.06 96 SER A O 1
ATOM 792 N N . SER A 1 97 ? -10.927 1.925 -8.042 1.00 93.94 97 SER A N 1
ATOM 793 C CA . SER A 1 97 ? -10.841 1.569 -6.618 1.00 93.94 97 SER A CA 1
ATOM 794 C C . SER A 1 97 ? -11.013 2.817 -5.748 1.00 93.94 97 SER A C 1
ATOM 796 O O . SER A 1 97 ? -10.564 3.901 -6.131 1.00 93.94 97 SER A O 1
ATOM 798 N N . LYS A 1 98 ? -11.638 2.699 -4.578 1.00 93.69 98 LYS A N 1
ATOM 799 C CA . LYS A 1 98 ? -11.954 3.841 -3.697 1.00 93.69 98 LYS A CA 1
ATOM 800 C C . LYS A 1 98 ? -12.137 3.389 -2.252 1.00 93.69 98 LYS A C 1
ATOM 802 O O . LYS A 1 98 ? -12.386 2.214 -2.008 1.00 93.69 98 LYS A O 1
ATOM 807 N N . PHE A 1 99 ? -12.080 4.318 -1.309 1.00 93.31 99 PHE A N 1
ATOM 808 C CA . PHE A 1 99 ? -12.586 4.071 0.037 1.00 93.31 99 PHE A CA 1
ATOM 809 C C . PHE A 1 99 ? -14.113 4.219 0.081 1.00 93.31 99 PHE A C 1
ATOM 811 O O . PHE A 1 99 ? -14.729 4.844 -0.790 1.00 93.31 99 PHE A O 1
ATOM 818 N N . GLN A 1 100 ? -14.741 3.594 1.074 1.00 91.12 100 GLN A N 1
ATOM 819 C CA . GLN A 1 100 ? -16.150 3.813 1.388 1.00 91.12 100 GLN A CA 1
ATOM 820 C C . GLN A 1 100 ? -16.317 5.167 2.095 1.00 91.12 100 GLN A C 1
ATOM 822 O O . GLN A 1 100 ? -15.497 5.546 2.926 1.00 91.12 100 GLN A O 1
ATOM 827 N N . GLY A 1 101 ? -17.380 5.909 1.760 1.00 84.94 101 GLY A N 1
ATOM 828 C CA . GLY A 1 101 ? -17.612 7.244 2.331 1.00 84.94 101 GLY A CA 1
ATOM 829 C C . GLY A 1 101 ? -17.913 7.220 3.835 1.00 84.94 101 GLY A C 1
ATOM 830 O O . GLY A 1 101 ? -17.551 8.147 4.552 1.00 84.94 101 GLY A O 1
ATOM 831 N N . SER A 1 102 ? -18.531 6.142 4.319 1.00 86.75 102 SER A N 1
ATOM 832 C CA . SER A 1 102 ? -18.756 5.879 5.740 1.00 86.75 102 SER A CA 1
ATOM 833 C C . SER A 1 102 ? -17.494 5.349 6.423 1.00 86.75 102 SER A C 1
ATOM 835 O O . SER A 1 102 ? -16.882 4.398 5.931 1.00 86.75 102 SER A O 1
ATOM 837 N N . ARG A 1 103 ? -17.174 5.887 7.607 1.00 87.94 103 ARG A N 1
ATOM 838 C CA . ARG A 1 103 ? -16.258 5.233 8.557 1.00 87.94 103 ARG A CA 1
ATOM 839 C C . ARG A 1 103 ? -16.831 3.877 8.982 1.00 87.94 103 ARG A C 1
ATOM 841 O O . ARG A 1 103 ? -18.051 3.691 8.990 1.00 87.94 103 ARG A O 1
ATOM 848 N N . THR A 1 104 ? -15.982 2.896 9.259 1.00 86.94 104 THR A N 1
ATOM 849 C CA . THR A 1 104 ? -16.400 1.529 9.607 1.00 86.94 104 THR A CA 1
ATOM 850 C C . THR A 1 104 ? -15.313 0.837 10.423 1.00 86.94 104 THR A C 1
ATOM 852 O O . THR A 1 104 ? -14.189 0.700 9.947 1.00 86.94 104 THR A O 1
ATOM 855 N N . ALA A 1 105 ? -15.670 0.361 11.617 1.00 86.56 105 ALA A N 1
ATOM 856 C CA . ALA A 1 105 ? -14.794 -0.465 12.441 1.00 86.56 105 ALA A CA 1
ATOM 857 C C . ALA A 1 105 ? -14.453 -1.791 11.745 1.00 86.56 105 ALA A C 1
ATOM 859 O O . ALA A 1 105 ? -15.281 -2.378 11.042 1.00 86.56 105 ALA A O 1
ATOM 860 N N . MET A 1 106 ? -13.242 -2.289 11.985 1.00 85.81 106 MET A N 1
ATOM 861 C CA . MET A 1 106 ? -12.830 -3.633 11.593 1.00 85.81 106 MET A CA 1
ATOM 862 C C . MET A 1 106 ? -13.710 -4.674 12.303 1.00 85.81 106 MET A C 1
ATOM 864 O O . MET A 1 106 ? -14.107 -4.476 13.452 1.00 85.81 106 MET A O 1
ATOM 868 N N . ALA A 1 107 ? -13.994 -5.798 11.642 1.00 85.56 107 ALA A N 1
ATOM 869 C CA . ALA A 1 107 ? -14.781 -6.887 12.219 1.00 85.56 107 ALA A CA 1
ATOM 870 C C . ALA A 1 107 ? -13.945 -8.166 12.326 1.00 85.56 107 ALA A C 1
ATOM 872 O O . ALA A 1 107 ? -13.403 -8.647 11.332 1.00 85.56 107 ALA A O 1
ATOM 873 N N . ILE A 1 108 ? -13.853 -8.750 13.520 1.00 82.56 108 ILE A N 1
ATOM 874 C CA . ILE A 1 108 ? -13.165 -10.026 13.756 1.00 82.56 108 ILE A CA 1
ATOM 875 C C . ILE A 1 108 ? -14.242 -11.102 13.916 1.00 82.56 108 ILE A C 1
ATOM 877 O O . ILE A 1 108 ? -15.174 -10.949 14.697 1.00 82.56 108 ILE A O 1
ATOM 881 N N . SER A 1 109 ? -14.162 -12.174 13.123 1.00 77.56 109 SER A N 1
ATOM 882 C CA . SER A 1 109 ? -15.149 -13.274 13.106 1.00 77.56 109 SER A CA 1
ATOM 883 C C . SER A 1 109 ? -16.619 -12.855 12.883 1.00 77.56 109 SER A C 1
ATOM 885 O O . SER A 1 109 ? -17.529 -13.631 13.160 1.00 77.56 109 SER A O 1
ATOM 887 N N . GLY A 1 110 ? -16.856 -11.651 12.345 1.00 75.06 110 GLY A N 1
ATOM 888 C CA . GLY A 1 110 ? -18.190 -11.083 12.109 1.00 75.06 110 GLY A CA 1
ATOM 889 C C . GLY A 1 110 ? -18.687 -10.108 13.184 1.00 75.06 110 GLY A C 1
ATOM 890 O O . GLY A 1 110 ? -19.732 -9.494 12.983 1.00 75.06 110 GLY A O 1
ATOM 891 N N . GLU A 1 111 ? -17.945 -9.917 14.277 1.00 80.19 111 GLU A N 1
ATOM 892 C CA . GLU A 1 111 ? -18.245 -8.935 15.323 1.00 80.19 111 GLU A CA 1
ATOM 893 C C . GLU A 1 111 ? -17.358 -7.689 15.158 1.00 80.19 111 GLU A C 1
ATOM 895 O O . GLU A 1 111 ? -16.138 -7.800 15.003 1.00 80.19 111 GLU A O 1
ATOM 900 N N . SER A 1 112 ? -17.965 -6.498 15.141 1.00 81.88 112 SER A N 1
ATOM 901 C CA . SER A 1 112 ? -17.242 -5.223 15.035 1.00 81.88 112 SER A CA 1
ATOM 902 C C . SER A 1 112 ? -16.423 -4.967 16.295 1.00 81.88 112 SER A C 1
ATOM 904 O O . SER A 1 112 ? -16.965 -5.016 17.398 1.00 81.88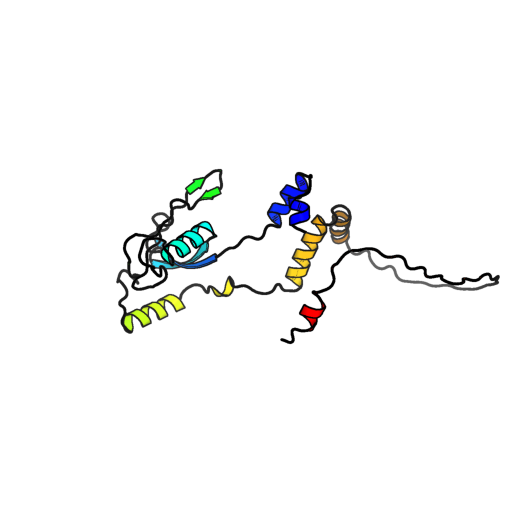 112 SER A O 1
ATOM 906 N N . VAL A 1 113 ? -15.135 -4.653 16.150 1.00 83.00 113 VAL A N 1
ATOM 907 C CA . VAL A 1 113 ? -14.262 -4.474 17.314 1.00 83.00 113 VAL A CA 1
ATOM 908 C C . VAL A 1 113 ? -14.556 -3.157 18.035 1.00 83.00 113 VAL A C 1
ATOM 910 O O . VAL A 1 113 ? -14.642 -2.091 17.427 1.00 83.00 113 VAL A O 1
ATOM 913 N N . THR A 1 114 ? -14.675 -3.240 19.357 1.00 82.50 114 THR A N 1
ATOM 914 C CA . THR A 1 114 ? -14.936 -2.128 20.271 1.00 82.50 114 THR A CA 1
ATOM 915 C C . THR A 1 114 ? -13.646 -1.478 20.789 1.00 82.50 114 THR A C 1
ATOM 917 O O . THR A 1 114 ? -12.587 -2.099 20.859 1.00 82.50 114 THR A O 1
ATOM 920 N N . THR A 1 115 ? -13.717 -0.198 21.163 1.00 82.69 115 THR A N 1
ATOM 921 C CA . THR A 1 115 ? -12.548 0.637 21.509 1.00 82.69 115 THR A CA 1
ATOM 922 C C . THR A 1 115 ? -11.931 0.359 22.890 1.00 82.69 115 THR A C 1
ATOM 924 O O . THR A 1 115 ? -10.959 1.021 23.273 1.00 82.69 115 THR A O 1
ATOM 927 N N . ASP A 1 116 ? -12.493 -0.573 23.660 1.00 87.75 116 ASP A N 1
ATOM 928 C CA . ASP A 1 116 ? -12.054 -0.963 25.002 1.00 87.75 116 ASP A CA 1
ATOM 929 C C . ASP A 1 116 ? -10.867 -1.952 24.989 1.00 87.75 116 ASP A C 1
ATOM 931 O O . ASP A 1 116 ? -10.297 -2.279 23.946 1.00 87.75 116 ASP A O 1
ATOM 935 N N . ASP A 1 117 ? -10.454 -2.403 26.173 1.00 85.81 117 ASP A N 1
ATOM 936 C CA . ASP A 1 117 ? -9.264 -3.238 26.358 1.00 85.81 117 ASP A CA 1
ATOM 937 C C . ASP A 1 117 ? -9.411 -4.665 25.795 1.00 85.81 117 ASP A C 1
ATOM 939 O O . ASP A 1 117 ? -8.441 -5.231 25.282 1.00 85.81 117 ASP A O 1
ATOM 943 N N . ALA A 1 118 ? -10.624 -5.233 25.795 1.00 83.88 118 ALA A N 1
ATOM 944 C CA . ALA A 1 118 ? -10.881 -6.543 25.200 1.00 83.88 118 ALA A CA 1
ATOM 945 C C . ALA A 1 118 ? -10.788 -6.473 23.669 1.00 83.88 118 ALA A C 1
ATOM 947 O O . ALA A 1 118 ? -10.113 -7.304 23.057 1.00 83.88 118 ALA A O 1
ATOM 948 N N . GLY A 1 119 ? -11.372 -5.440 23.052 1.00 82.12 119 GLY A N 1
ATOM 949 C CA . GLY A 1 119 ? -11.267 -5.207 21.609 1.00 82.12 119 GLY A CA 1
ATOM 950 C C . GLY A 1 119 ? -9.828 -4.940 21.149 1.00 82.12 119 GLY A C 1
ATOM 951 O O . GLY A 1 119 ? -9.354 -5.550 20.186 1.00 82.12 119 GLY A O 1
ATOM 952 N N . ARG A 1 120 ? -9.067 -4.126 21.894 1.00 86.44 120 ARG A N 1
ATOM 953 C CA . ARG A 1 120 ? -7.618 -3.929 21.667 1.00 86.44 120 ARG A CA 1
ATOM 954 C C . ARG A 1 120 ? -6.839 -5.240 21.771 1.00 86.44 120 ARG A C 1
ATOM 956 O O . ARG A 1 120 ? -5.996 -5.524 20.921 1.00 86.44 120 ARG A O 1
ATOM 963 N N . THR A 1 121 ? -7.138 -6.056 22.780 1.00 87.00 121 THR A N 1
ATOM 964 C CA . THR A 1 121 ? -6.505 -7.368 22.975 1.00 87.00 121 THR A CA 1
ATOM 965 C C . THR A 1 121 ? -6.835 -8.331 21.832 1.00 87.00 121 THR A C 1
ATOM 967 O O . THR A 1 121 ? -5.939 -9.029 21.356 1.00 87.00 121 THR A O 1
ATOM 970 N N . ALA A 1 122 ? -8.072 -8.323 21.325 1.00 85.75 122 ALA A N 1
ATOM 971 C CA . ALA A 1 122 ? -8.482 -9.113 20.165 1.00 85.75 122 ALA A CA 1
ATOM 972 C C . ALA A 1 122 ? -7.724 -8.704 18.888 1.00 85.75 122 ALA A C 1
ATOM 974 O O . ALA A 1 122 ? -7.189 -9.571 18.198 1.00 85.75 122 ALA A O 1
ATOM 975 N N . ILE A 1 123 ? -7.585 -7.398 18.618 1.00 86.25 123 ILE A N 1
ATOM 976 C CA . ILE A 1 123 ? -6.771 -6.873 17.504 1.00 8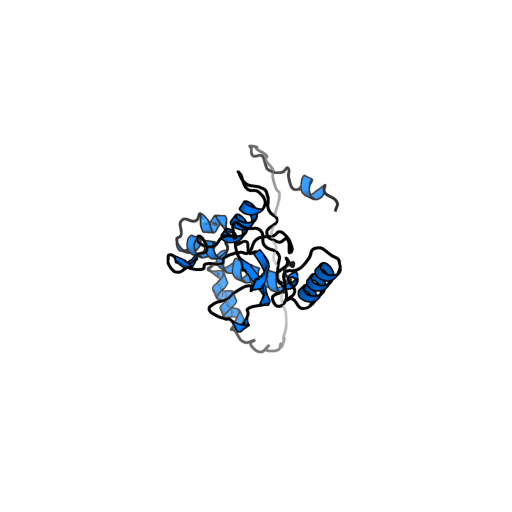6.25 123 ILE A CA 1
ATOM 977 C C . ILE A 1 123 ? -5.310 -7.323 17.638 1.00 86.25 123 ILE A C 1
ATOM 979 O O . ILE A 1 123 ? -4.724 -7.828 16.683 1.00 86.25 123 ILE A O 1
ATOM 983 N N . LEU A 1 124 ? -4.721 -7.182 18.829 1.00 86.38 124 LEU A N 1
ATOM 984 C CA . LEU A 1 124 ? -3.330 -7.566 19.087 1.00 86.38 124 LEU A CA 1
ATOM 985 C C . LEU A 1 124 ? -3.097 -9.081 19.031 1.00 86.38 124 LEU A C 1
ATOM 987 O O . LEU A 1 124 ? -1.979 -9.498 18.743 1.00 86.38 124 LEU A O 1
ATOM 991 N N . GLY A 1 125 ? -4.108 -9.907 19.309 1.00 86.62 125 GLY A N 1
ATOM 992 C CA . GLY A 1 125 ? -4.074 -11.345 19.035 1.00 86.62 125 GLY A CA 1
ATOM 993 C C . GLY A 1 125 ? -4.095 -11.615 17.531 1.00 86.62 125 GLY A C 1
ATOM 994 O O . GLY A 1 125 ? -3.165 -12.205 16.994 1.00 86.62 125 GLY A O 1
ATOM 995 N N . TYR A 1 126 ? -5.104 -11.084 16.843 1.00 84.00 126 TYR A N 1
ATOM 996 C CA . TYR A 1 126 ? -5.342 -11.288 15.413 1.00 84.00 126 TYR A CA 1
ATOM 997 C C . TYR A 1 126 ? -4.179 -10.807 14.519 1.00 84.00 126 TYR A C 1
ATOM 999 O O . TYR A 1 126 ? -3.879 -11.433 13.506 1.00 84.00 126 TYR A O 1
ATOM 1007 N N . ILE A 1 127 ? -3.463 -9.747 14.916 1.00 85.62 127 ILE A N 1
ATOM 1008 C CA . ILE A 1 127 ? -2.258 -9.263 14.218 1.00 85.62 127 ILE A CA 1
ATOM 1009 C C . ILE A 1 127 ? -1.022 -10.151 14.467 1.00 85.62 127 ILE A C 1
ATOM 1011 O O . ILE A 1 127 ? -0.151 -10.206 13.602 1.00 85.62 127 ILE A O 1
ATOM 1015 N N . LYS A 1 128 ? -0.915 -10.877 15.592 1.00 86.00 128 LYS A N 1
ATOM 1016 C CA . LYS A 1 128 ? 0.241 -11.769 15.852 1.00 86.00 128 LYS A CA 1
ATOM 1017 C C . LYS A 1 128 ? 0.270 -12.989 14.933 1.00 86.00 128 LYS A C 1
ATOM 1019 O O . LYS A 1 128 ? 1.353 -13.449 14.593 1.00 86.00 128 LYS A O 1
ATOM 1024 N N . ASP A 1 129 ? -0.898 -13.458 14.505 1.00 84.31 129 ASP A N 1
ATOM 1025 C CA . ASP A 1 129 ? -1.038 -14.564 13.550 1.00 84.31 129 ASP A CA 1
ATOM 1026 C C . ASP A 1 129 ? -0.937 -14.094 12.078 1.00 84.31 129 ASP A C 1
ATOM 1028 O O . ASP A 1 129 ? -1.061 -14.892 11.144 1.00 84.31 129 ASP A O 1
ATOM 1032 N N . ALA A 1 130 ? -0.726 -12.792 11.840 1.00 85.19 130 ALA A N 1
ATOM 1033 C CA . ALA A 1 130 ? -0.631 -12.214 10.504 1.00 85.19 130 ALA A CA 1
ATOM 1034 C C . ALA A 1 130 ? 0.769 -12.393 9.869 1.00 85.19 130 ALA A C 1
ATOM 1036 O O . ALA A 1 130 ? 1.771 -12.498 10.577 1.00 85.19 130 ALA A O 1
ATOM 1037 N N . PRO A 1 131 ? 0.893 -12.376 8.525 1.00 86.31 131 PRO A N 1
ATOM 1038 C CA . PRO A 1 131 ? 2.195 -12.511 7.868 1.00 86.31 131 PRO A CA 1
ATOM 1039 C C . PRO A 1 131 ? 3.103 -11.295 8.117 1.00 86.31 131 PRO A C 1
ATOM 1041 O O . PRO A 1 131 ? 2.690 -10.159 7.905 1.00 86.31 131 PRO A O 1
ATOM 1044 N N . GLU A 1 132 ? 4.363 -11.515 8.490 1.00 85.00 132 GLU A N 1
ATOM 1045 C CA . GLU A 1 132 ? 5.307 -10.433 8.808 1.00 85.00 132 GLU A CA 1
ATOM 1046 C C . GLU A 1 132 ? 5.559 -9.461 7.637 1.00 85.00 132 GLU A C 1
ATOM 1048 O O . GLU A 1 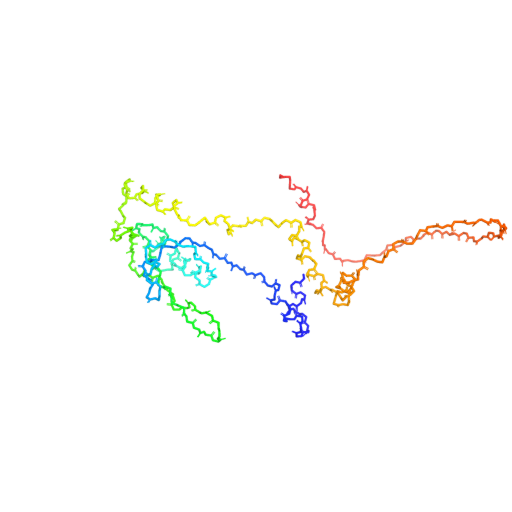132 ? 6.076 -9.847 6.582 1.00 85.00 132 GLU A O 1
ATOM 1053 N N . LEU A 1 133 ? 5.315 -8.162 7.860 1.00 84.38 133 LEU A N 1
ATOM 1054 C CA . LEU A 1 133 ? 5.706 -7.102 6.919 1.00 84.38 133 LEU A CA 1
ATOM 1055 C C . LEU A 1 133 ? 7.228 -6.911 6.820 1.00 84.38 133 LEU A C 1
ATOM 1057 O O . LEU A 1 133 ? 7.713 -6.537 5.754 1.00 84.38 133 LEU A O 1
ATOM 1061 N N . GLY A 1 134 ? 7.990 -7.234 7.874 1.00 81.75 134 GLY A N 1
ATOM 1062 C CA . GLY A 1 134 ? 9.442 -6.999 7.953 1.00 81.75 134 GLY A CA 1
ATOM 1063 C C . GLY A 1 134 ? 10.292 -7.722 6.900 1.00 81.75 134 GLY A C 1
ATOM 1064 O O . GLY A 1 134 ? 11.482 -7.444 6.740 1.00 81.75 134 GLY A O 1
ATOM 1065 N N . ASN A 1 135 ? 9.693 -8.640 6.137 1.00 83.88 135 ASN A N 1
ATOM 1066 C CA . ASN A 1 135 ? 10.311 -9.294 4.981 1.00 83.88 135 ASN A CA 1
ATOM 1067 C C . ASN A 1 135 ? 10.221 -8.479 3.676 1.00 83.88 135 ASN A C 1
ATOM 1069 O O . ASN A 1 135 ? 10.850 -8.848 2.685 1.00 83.88 135 ASN A O 1
ATOM 1073 N N . PHE A 1 136 ? 9.504 -7.352 3.692 1.00 83.75 136 PHE A N 1
ATOM 1074 C CA . PHE A 1 136 ? 9.379 -6.401 2.583 1.00 83.75 136 PHE A CA 1
ATOM 1075 C C . PHE A 1 136 ? 10.058 -5.046 2.846 1.00 83.75 136 PHE A C 1
ATOM 1077 O O . PHE A 1 136 ? 10.140 -4.230 1.924 1.00 83.75 136 PHE A O 1
ATOM 1084 N N . ASP A 1 137 ? 10.562 -4.823 4.064 1.00 84.31 137 ASP A N 1
ATOM 1085 C CA . ASP A 1 137 ? 11.316 -3.625 4.442 1.00 84.31 137 ASP A CA 1
ATOM 1086 C C . ASP A 1 137 ? 12.621 -3.468 3.649 1.00 84.31 137 ASP A C 1
ATOM 1088 O O . ASP A 1 137 ? 13.173 -4.419 3.083 1.00 84.31 137 ASP A O 1
ATOM 1092 N N . TYR A 1 138 ? 13.152 -2.241 3.634 1.00 83.69 138 TYR A N 1
ATOM 1093 C CA . TYR A 1 138 ? 14.458 -1.973 3.044 1.00 83.69 138 TYR A CA 1
ATOM 1094 C C . TYR A 1 138 ? 15.556 -2.758 3.773 1.00 83.69 138 TYR A C 1
ATOM 1096 O O . TYR A 1 138 ? 15.780 -2.591 4.971 1.00 83.69 138 TYR A O 1
ATOM 1104 N N . ARG A 1 139 ? 16.294 -3.570 3.014 1.00 86.81 139 ARG A N 1
ATOM 1105 C CA . ARG A 1 139 ? 17.517 -4.242 3.460 1.00 86.81 139 ARG A CA 1
ATOM 1106 C C . ARG A 1 139 ? 18.666 -3.822 2.534 1.00 86.81 139 ARG A C 1
ATOM 1108 O O . ARG A 1 139 ? 18.457 -3.789 1.315 1.00 86.81 139 ARG A O 1
ATOM 1115 N N . PRO A 1 140 ? 19.862 -3.500 3.061 1.00 88.25 140 PRO A N 1
ATOM 1116 C CA . PRO A 1 140 ? 21.026 -3.234 2.222 1.00 88.25 140 PRO A CA 1
ATOM 1117 C C . PRO A 1 140 ? 21.359 -4.475 1.385 1.00 88.25 140 PRO A C 1
ATOM 1119 O O . PRO A 1 140 ? 21.175 -5.609 1.831 1.00 88.25 140 PRO A O 1
ATOM 1122 N N . TRP A 1 141 ? 21.838 -4.270 0.157 1.00 88.25 141 TRP A N 1
ATOM 1123 C CA . TRP A 1 141 ? 22.236 -5.383 -0.706 1.00 88.25 141 TRP A CA 1
ATOM 1124 C C . TRP A 1 141 ? 23.481 -6.076 -0.156 1.00 88.25 141 TRP A C 1
ATOM 1126 O O . TRP A 1 141 ? 24.460 -5.409 0.175 1.00 88.25 141 TRP A O 1
ATOM 1136 N N . THR A 1 142 ? 23.475 -7.410 -0.143 1.00 93.19 142 THR A N 1
ATOM 1137 C CA . THR A 1 142 ? 24.699 -8.187 0.103 1.00 93.19 142 THR A CA 1
ATOM 1138 C C . THR A 1 142 ? 25.692 -7.990 -1.043 1.00 93.19 142 THR A C 1
ATOM 1140 O O . THR A 1 142 ? 25.292 -7.668 -2.167 1.00 93.19 142 THR A O 1
ATOM 1143 N N . ASP A 1 143 ? 26.983 -8.238 -0.814 1.00 93.88 143 ASP A N 1
ATOM 1144 C CA . ASP A 1 143 ? 27.990 -8.122 -1.876 1.00 93.88 143 ASP A CA 1
ATOM 1145 C C . ASP A 1 143 ? 27.697 -9.036 -3.071 1.00 93.88 143 ASP A C 1
ATOM 1147 O O . ASP A 1 143 ? 27.898 -8.638 -4.214 1.00 93.88 143 ASP A O 1
ATOM 1151 N N . GLU A 1 144 ? 27.125 -10.223 -2.851 1.00 93.81 144 GLU A N 1
ATOM 1152 C CA . GLU A 1 144 ? 26.660 -11.098 -3.933 1.00 93.81 144 GLU A CA 1
ATOM 1153 C C . GLU A 1 144 ? 25.560 -10.445 -4.782 1.00 93.81 144 GLU A C 1
ATOM 1155 O O . GLU A 1 144 ? 25.618 -10.469 -6.014 1.00 93.81 144 GLU A O 1
ATOM 1160 N N . GLN A 1 145 ? 24.560 -9.831 -4.138 1.00 90.31 145 GLN A N 1
ATOM 1161 C CA . GLN A 1 145 ? 23.477 -9.118 -4.818 1.00 90.31 145 GLN A CA 1
ATOM 1162 C C . GLN A 1 145 ? 24.020 -7.894 -5.563 1.00 90.31 145 GLN A C 1
ATOM 1164 O O . GLN A 1 145 ? 23.695 -7.691 -6.735 1.00 90.31 145 GLN A O 1
ATOM 1169 N N . ARG A 1 146 ? 24.900 -7.121 -4.918 1.00 89.69 146 ARG A N 1
ATOM 1170 C CA . ARG A 1 146 ? 25.569 -5.948 -5.490 1.00 89.69 146 ARG A CA 1
ATOM 1171 C C . ARG A 1 146 ? 26.403 -6.333 -6.710 1.00 89.69 146 ARG A C 1
ATOM 1173 O O . ARG A 1 146 ? 26.231 -5.735 -7.767 1.00 89.69 146 ARG A O 1
ATOM 1180 N N . ASN A 1 147 ? 27.223 -7.377 -6.611 1.00 91.62 147 ASN A N 1
ATOM 1181 C CA . ASN A 1 147 ? 28.050 -7.886 -7.705 1.00 91.62 147 ASN A CA 1
ATOM 1182 C C . ASN A 1 147 ? 27.204 -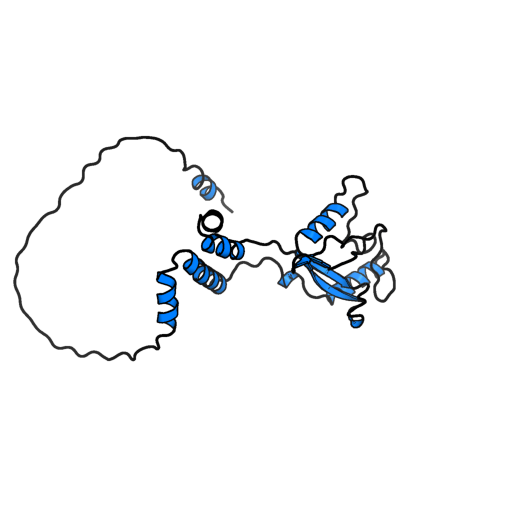8.472 -8.845 1.00 91.62 147 ASN A C 1
ATOM 1184 O O . ASN A 1 147 ? 27.501 -8.222 -10.012 1.00 91.62 147 ASN A O 1
ATOM 1188 N N . LYS A 1 148 ? 26.102 -9.171 -8.541 1.00 88.81 148 LYS A N 1
ATOM 1189 C CA . LYS A 1 148 ? 25.143 -9.652 -9.549 1.00 88.81 148 LYS A CA 1
ATOM 1190 C C . LYS A 1 148 ? 24.478 -8.497 -10.302 1.00 88.81 148 LYS A C 1
ATOM 1192 O O . LYS A 1 148 ? 24.378 -8.557 -11.525 1.00 88.81 148 LYS A O 1
ATOM 1197 N N . VAL A 1 149 ? 24.055 -7.441 -9.604 1.00 87.00 149 VAL A N 1
ATOM 1198 C CA . VAL A 1 149 ? 23.474 -6.244 -10.235 1.00 87.00 149 VAL A CA 1
ATOM 1199 C C . VAL A 1 149 ? 24.528 -5.494 -11.054 1.00 87.00 149 VAL A C 1
ATOM 1201 O O . VAL A 1 149 ? 24.267 -5.171 -12.209 1.00 87.00 149 VAL A O 1
ATOM 1204 N N . MET A 1 150 ? 25.736 -5.277 -10.527 1.00 86.06 150 MET A N 1
ATOM 1205 C CA . MET A 1 150 ? 26.822 -4.607 -11.259 1.00 86.06 150 MET A CA 1
ATOM 1206 C C . MET A 1 150 ? 27.277 -5.401 -12.495 1.00 86.06 150 MET A C 1
ATOM 1208 O O . MET A 1 150 ? 27.517 -4.806 -13.542 1.00 86.06 150 MET A O 1
ATOM 1212 N N . GLY A 1 151 ? 27.313 -6.736 -12.418 1.00 85.19 151 GLY A N 1
ATOM 1213 C CA . GLY A 1 151 ? 27.602 -7.629 -13.547 1.00 85.19 151 GLY A CA 1
ATOM 1214 C C . GLY A 1 151 ? 26.494 -7.706 -14.607 1.00 85.19 151 GLY A C 1
ATOM 1215 O O . GLY A 1 151 ? 26.741 -8.187 -15.712 1.00 85.19 151 GLY A O 1
ATOM 1216 N N . VAL A 1 152 ? 25.287 -7.221 -14.297 1.00 83.25 152 VAL A N 1
ATOM 1217 C CA . VAL A 1 152 ? 24.222 -6.951 -15.276 1.00 83.25 152 VAL A CA 1
ATOM 1218 C C . VAL A 1 152 ? 24.351 -5.525 -15.821 1.00 83.25 152 VAL A C 1
ATOM 1220 O O . VAL A 1 152 ? 24.290 -5.329 -17.030 1.00 83.25 152 VAL A O 1
ATOM 1223 N N . LEU A 1 153 ? 24.605 -4.529 -14.963 1.00 81.25 153 LEU A N 1
ATOM 1224 C CA . LEU A 1 153 ? 24.787 -3.127 -15.362 1.00 81.25 153 LEU A CA 1
ATOM 1225 C C . LEU A 1 153 ? 25.971 -2.924 -16.320 1.00 81.25 153 LEU A C 1
ATOM 1227 O O . LEU A 1 153 ? 25.849 -2.152 -17.266 1.00 81.25 153 LEU A O 1
ATOM 1231 N N . SER A 1 154 ? 27.086 -3.636 -16.137 1.00 79.88 154 SER A N 1
ATOM 1232 C CA . SER A 1 154 ? 28.268 -3.532 -17.007 1.00 79.88 154 SER A CA 1
ATOM 1233 C C . SER A 1 154 ? 27.975 -3.866 -18.477 1.00 79.88 154 SER A C 1
ATOM 1235 O O . SER A 1 154 ? 28.566 -3.258 -19.370 1.00 79.88 154 SER A O 1
ATOM 1237 N N . GLN A 1 155 ? 27.008 -4.752 -18.734 1.00 76.62 155 GLN A N 1
ATOM 1238 C CA . GLN A 1 155 ? 26.556 -5.141 -20.077 1.00 76.62 155 GLN A CA 1
ATOM 1239 C C . GLN A 1 155 ? 25.897 -3.962 -20.814 1.00 76.62 155 GLN A C 1
ATOM 1241 O O . GLN A 1 155 ? 26.057 -3.815 -22.022 1.00 76.62 155 GLN A O 1
ATOM 1246 N N . PHE A 1 156 ? 25.222 -3.076 -20.072 1.00 70.25 156 PHE A N 1
ATOM 1247 C CA . PHE A 1 156 ? 24.631 -1.834 -20.585 1.00 70.25 156 PHE A CA 1
ATOM 1248 C C . PHE A 1 156 ? 25.635 -0.670 -20.678 1.00 70.25 156 PHE A C 1
ATOM 1250 O O . PHE A 1 156 ? 25.310 0.360 -21.266 1.00 70.25 156 PHE A O 1
ATOM 1257 N N . SER A 1 157 ? 26.831 -0.800 -20.089 1.00 69.25 157 SER A N 1
ATOM 1258 C CA . SER A 1 157 ? 27.924 0.172 -20.248 1.00 69.25 157 SER A CA 1
ATOM 1259 C C . SER A 1 157 ? 28.772 -0.145 -21.479 1.00 69.25 157 SER A C 1
ATOM 1261 O O . SER A 1 157 ? 29.005 0.743 -22.292 1.00 69.25 157 SER A O 1
ATOM 1263 N N . ASN A 1 158 ? 29.193 -1.408 -21.623 1.00 67.94 158 ASN A N 1
ATOM 1264 C CA . ASN A 1 158 ? 30.024 -1.900 -22.722 1.00 67.94 158 ASN A CA 1
ATOM 1265 C C . ASN A 1 158 ? 29.382 -3.158 -23.355 1.00 67.94 158 ASN A C 1
ATOM 1267 O O . ASN A 1 158 ? 29.663 -4.283 -22.919 1.00 67.94 158 ASN A O 1
ATOM 1271 N N . PRO A 1 159 ? 28.551 -3.009 -24.407 1.00 58.56 159 PRO A N 1
ATOM 1272 C CA . PRO A 1 159 ? 27.922 -4.146 -25.086 1.00 58.56 159 PRO A CA 1
ATOM 1273 C C . PRO A 1 159 ? 28.911 -5.034 -25.868 1.00 58.56 159 PRO A C 1
ATOM 1275 O O . PRO A 1 159 ? 28.573 -6.160 -26.212 1.00 58.56 159 PRO A O 1
ATOM 1278 N N . GLY A 1 160 ? 30.138 -4.563 -26.136 1.00 56.91 160 GLY A N 1
ATOM 1279 C CA . GLY A 1 160 ? 31.180 -5.361 -26.798 1.00 56.91 160 GLY A CA 1
ATOM 1280 C C . GLY A 1 160 ? 31.820 -6.417 -25.886 1.00 56.91 160 GLY A C 1
ATOM 1281 O O . GLY A 1 160 ? 31.852 -7.594 -26.225 1.00 56.91 160 GLY A O 1
ATOM 1282 N N . SER A 1 161 ? 32.280 -6.021 -24.694 1.00 57.38 161 SER A N 1
ATOM 1283 C CA . SER A 1 161 ? 33.043 -6.892 -23.775 1.00 57.38 161 SER A CA 1
ATOM 1284 C C . SER A 1 161 ? 32.182 -7.856 -22.942 1.00 57.38 161 SER A C 1
ATOM 1286 O O . SER A 1 161 ? 32.694 -8.656 -22.154 1.00 57.38 161 SER A O 1
ATOM 1288 N N . SER A 1 162 ? 30.856 -7.762 -23.052 1.00 54.22 162 SER A N 1
ATOM 1289 C CA . SER A 1 162 ? 29.925 -8.612 -22.303 1.00 54.22 162 SER A CA 1
ATOM 1290 C C . SER A 1 162 ? 29.769 -10.007 -22.926 1.00 54.22 162 SER A C 1
ATOM 1292 O O . SER A 1 162 ? 29.559 -10.966 -22.183 1.00 54.22 162 SER A O 1
ATOM 1294 N N . ILE A 1 163 ? 29.989 -10.154 -24.240 1.00 56.00 163 ILE A N 1
ATOM 1295 C CA . ILE A 1 163 ? 30.049 -11.457 -24.930 1.00 56.00 163 ILE A CA 1
ATOM 1296 C C . ILE A 1 163 ? 31.215 -12.301 -24.394 1.00 56.00 163 ILE A C 1
ATOM 1298 O O . ILE A 1 163 ? 30.983 -13.416 -23.924 1.00 56.00 163 ILE A O 1
ATOM 1302 N N . ASP A 1 164 ? 32.434 -11.746 -24.345 1.00 53.88 164 ASP A N 1
ATOM 1303 C CA . ASP A 1 164 ? 33.625 -12.428 -23.807 1.00 53.88 164 ASP A CA 1
ATOM 1304 C C . ASP A 1 164 ? 33.399 -13.005 -22.407 1.00 53.88 164 ASP A C 1
ATOM 1306 O O . ASP A 1 164 ? 33.882 -14.088 -22.080 1.00 53.88 164 ASP A O 1
ATOM 1310 N N . THR A 1 165 ? 32.657 -12.278 -21.572 1.00 58.22 165 THR A N 1
ATOM 1311 C CA . THR A 1 165 ? 32.415 -12.645 -20.172 1.00 58.22 165 THR A CA 1
ATOM 1312 C C . THR A 1 165 ? 31.485 -13.859 -20.054 1.00 58.22 165 THR A C 1
ATOM 1314 O O . THR A 1 165 ? 31.690 -14.707 -19.184 1.00 58.22 165 THR A O 1
ATOM 1317 N N . VAL A 1 166 ? 30.498 -13.990 -20.949 1.00 56.88 166 VAL A N 1
ATOM 1318 C CA . VAL A 1 166 ? 29.616 -15.168 -21.012 1.00 56.88 166 VAL A CA 1
ATOM 1319 C C . VAL A 1 166 ? 30.362 -16.355 -21.625 1.00 56.88 166 VAL A C 1
ATOM 1321 O O . VAL A 1 166 ? 30.399 -17.427 -21.022 1.00 56.88 166 VAL A O 1
ATOM 1324 N N . THR A 1 167 ? 31.033 -16.157 -22.764 1.00 55.09 167 THR A N 1
ATOM 1325 C CA . THR A 1 167 ? 31.786 -17.213 -23.462 1.00 55.09 167 THR A CA 1
ATOM 1326 C C . THR A 1 167 ? 32.906 -17.789 -22.591 1.00 55.09 167 THR A C 1
ATOM 1328 O O . THR A 1 167 ? 33.045 -19.007 -22.490 1.00 55.09 167 THR A O 1
ATOM 1331 N N . ARG A 1 168 ? 33.662 -16.944 -21.876 1.00 54.19 168 ARG A N 1
ATOM 1332 C CA . ARG A 1 168 ? 34.744 -17.382 -20.977 1.00 54.19 168 ARG A CA 1
ATOM 1333 C C . ARG A 1 168 ? 34.237 -18.168 -19.767 1.00 54.19 168 ARG A C 1
ATOM 1335 O O . ARG A 1 168 ? 34.950 -19.042 -19.290 1.00 54.19 168 ARG A O 1
ATOM 1342 N N . LYS A 1 169 ? 33.007 -17.920 -19.297 1.00 51.44 169 LYS A N 1
ATOM 1343 C CA . LYS A 1 169 ? 32.384 -18.707 -18.215 1.00 51.44 169 LYS A CA 1
ATOM 1344 C C . LYS A 1 169 ? 31.908 -20.094 -18.677 1.00 51.44 169 LYS A C 1
ATOM 1346 O O . LYS A 1 169 ? 31.681 -20.963 -17.841 1.00 51.44 169 LYS A O 1
ATOM 1351 N N . GLN A 1 170 ? 31.769 -20.309 -19.987 1.00 47.38 170 GLN A N 1
ATOM 1352 C CA . GLN A 1 170 ? 31.385 -21.595 -20.578 1.00 47.38 170 GLN A CA 1
ATOM 1353 C C . GLN A 1 170 ? 32.595 -22.447 -21.014 1.00 47.38 170 GLN A C 1
ATOM 1355 O O . GLN A 1 170 ? 32.434 -23.621 -21.346 1.00 47.38 170 GLN A O 1
ATOM 1360 N N . ALA A 1 171 ? 33.811 -21.893 -20.975 1.00 44.03 171 ALA A N 1
ATOM 1361 C CA . ALA A 1 171 ? 35.041 -22.649 -21.180 1.00 44.03 171 ALA A CA 1
ATOM 1362 C C . ALA A 1 171 ? 35.356 -23.516 -19.946 1.00 44.03 171 ALA A C 1
ATOM 1364 O O . ALA A 1 171 ? 35.586 -23.003 -18.851 1.00 44.03 171 ALA A O 1
ATOM 1365 N N . ALA A 1 172 ? 35.390 -24.838 -20.128 1.00 43.91 172 ALA A N 1
ATOM 1366 C CA . ALA A 1 172 ? 35.851 -25.764 -19.096 1.00 43.91 172 ALA A CA 1
ATOM 1367 C C . ALA A 1 172 ? 37.345 -25.530 -18.769 1.00 43.91 172 ALA A C 1
ATOM 1369 O O . ALA A 1 172 ? 38.111 -25.153 -19.664 1.00 43.91 172 ALA A O 1
ATOM 1370 N N . PRO A 1 173 ? 37.793 -25.769 -17.521 1.00 41.75 173 PRO A N 1
ATOM 1371 C CA . PRO A 1 173 ? 39.195 -25.601 -17.154 1.00 41.75 173 PRO A CA 1
ATOM 1372 C C . PRO A 1 173 ? 40.069 -26.601 -17.921 1.00 41.75 173 PRO A C 1
ATOM 1374 O O . PRO A 1 173 ? 40.003 -27.809 -17.697 1.00 41.75 173 PRO A O 1
ATOM 1377 N N . SER A 1 174 ? 40.905 -26.090 -18.828 1.00 45.19 174 SER A N 1
ATOM 1378 C CA . SER A 1 174 ? 41.935 -26.902 -19.482 1.00 45.19 174 SER A CA 1
ATOM 1379 C C . SER A 1 174 ? 42.924 -27.424 -18.431 1.00 45.19 174 SER A C 1
ATOM 1381 O O . SER A 1 174 ? 43.332 -26.651 -17.561 1.00 45.19 174 SER A O 1
ATOM 1383 N N . PRO A 1 175 ? 43.322 -28.709 -18.478 1.00 39.66 175 PRO A N 1
ATOM 1384 C CA . PRO A 1 175 ? 44.195 -29.284 -17.465 1.00 39.66 175 PRO A CA 1
ATOM 1385 C C . PRO A 1 175 ? 45.579 -28.631 -17.505 1.00 39.66 175 PRO A C 1
ATOM 1387 O O . PRO A 1 175 ? 46.196 -28.517 -18.567 1.00 39.66 175 PRO A O 1
ATOM 1390 N N . ALA A 1 176 ? 46.081 -28.232 -16.335 1.00 40.66 176 ALA A N 1
ATOM 1391 C CA . ALA A 1 176 ? 47.431 -27.705 -16.194 1.00 40.66 176 ALA A CA 1
ATOM 1392 C C . ALA A 1 176 ? 48.458 -28.756 -16.642 1.00 40.66 176 ALA A C 1
ATOM 1394 O O . ALA A 1 176 ? 48.476 -29.878 -16.132 1.00 40.66 176 ALA A O 1
ATOM 1395 N N . LYS A 1 177 ? 49.323 -28.389 -17.592 1.00 36.38 177 LYS A N 1
ATOM 1396 C CA . LYS A 1 177 ? 50.436 -29.231 -18.034 1.00 36.38 177 LYS A CA 1
ATOM 1397 C C . LYS A 1 177 ? 51.702 -28.779 -17.316 1.00 36.38 177 LYS A C 1
ATOM 1399 O O . LYS A 1 177 ? 52.050 -27.603 -17.373 1.00 36.38 177 LYS A O 1
ATOM 1404 N N . SER A 1 178 ? 52.340 -29.702 -16.606 1.00 34.62 178 SER A N 1
ATOM 1405 C CA . SER A 1 178 ? 53.463 -29.403 -15.725 1.00 34.62 178 SER A CA 1
ATOM 1406 C C . SER A 1 178 ? 54.766 -29.091 -16.467 1.00 34.62 178 SER A C 1
ATOM 1408 O O . SER A 1 178 ? 55.020 -29.527 -17.590 1.00 34.62 178 SER A O 1
ATOM 1410 N N . GLU A 1 179 ? 55.571 -28.302 -15.769 1.00 40.69 179 GLU A N 1
ATOM 1411 C CA . GLU A 1 179 ? 56.895 -27.787 -16.095 1.00 40.69 179 GLU A CA 1
ATOM 1412 C C . GLU A 1 179 ? 57.945 -28.862 -16.436 1.00 40.69 179 GLU A C 1
ATOM 1414 O O . GLU A 1 179 ? 57.970 -29.945 -15.846 1.00 40.69 179 GLU A O 1
ATOM 1419 N N . LYS A 1 180 ? 58.895 -28.515 -17.318 1.00 33.38 180 LYS A N 1
ATOM 1420 C CA . LYS A 1 180 ? 60.258 -29.066 -17.263 1.00 33.38 180 LYS A CA 1
ATOM 1421 C C . LYS A 1 180 ? 61.276 -28.096 -17.870 1.00 33.38 180 LYS A C 1
ATOM 1423 O O . LYS A 1 180 ? 61.090 -27.634 -18.991 1.00 33.38 180 LYS A O 1
ATOM 1428 N N . ALA A 1 181 ? 62.345 -27.809 -17.130 1.00 35.22 181 ALA A N 1
ATOM 1429 C CA . ALA A 1 181 ? 63.362 -26.820 -17.491 1.00 35.22 181 ALA A CA 1
ATOM 1430 C C . ALA A 1 181 ? 64.645 -27.437 -18.084 1.00 35.22 181 ALA A C 1
ATOM 1432 O O . ALA A 1 181 ? 64.980 -28.590 -17.805 1.00 35.22 181 ALA A O 1
ATOM 1433 N N . ALA A 1 182 ? 65.388 -26.625 -18.843 1.00 31.36 182 ALA A N 1
ATOM 1434 C CA . ALA A 1 182 ? 66.807 -26.795 -19.167 1.00 31.36 182 ALA A CA 1
ATOM 1435 C C . ALA A 1 182 ? 67.434 -25.411 -19.460 1.00 31.36 182 ALA A C 1
ATOM 1437 O O . ALA A 1 182 ? 66.743 -24.519 -19.949 1.00 31.36 182 ALA A O 1
ATOM 1438 N N . ALA A 1 183 ? 68.717 -25.228 -19.138 1.00 34.44 183 ALA A N 1
ATOM 1439 C CA . ALA A 1 183 ? 69.483 -23.981 -19.324 1.00 34.44 183 ALA A CA 1
ATOM 1440 C C . ALA A 1 183 ? 70.457 -24.115 -20.536 1.00 34.44 183 ALA A C 1
ATOM 1442 O O . ALA A 1 183 ? 70.359 -25.108 -21.252 1.00 34.44 183 ALA A O 1
ATOM 1443 N N . SER A 1 184 ? 71.396 -23.214 -20.877 1.00 31.88 184 SER A N 1
ATOM 1444 C CA . SER A 1 184 ? 72.010 -22.059 -20.180 1.00 31.88 184 SER A CA 1
ATOM 1445 C C . SER A 1 184 ? 72.824 -21.162 -21.146 1.00 31.88 184 SER A C 1
ATOM 1447 O O . SER A 1 184 ? 73.406 -21.727 -22.066 1.00 31.88 184 SER A O 1
ATOM 1449 N N . VAL A 1 185 ? 73.001 -19.864 -20.806 1.00 36.50 185 VAL A N 1
ATOM 1450 C CA . VAL A 1 185 ? 74.088 -18.906 -21.221 1.00 36.50 185 VAL A CA 1
ATOM 1451 C C . VAL A 1 185 ? 74.277 -18.618 -22.741 1.00 36.50 185 VAL A C 1
ATOM 1453 O O . VAL A 1 185 ? 73.784 -19.387 -23.553 1.00 36.50 185 VAL A O 1
ATOM 1456 N N . THR A 1 186 ? 74.893 -17.540 -23.277 1.00 29.38 186 THR A N 1
ATOM 1457 C CA . THR A 1 186 ? 75.592 -16.273 -22.858 1.00 29.38 186 THR A CA 1
ATOM 1458 C C . THR A 1 186 ? 75.570 -15.309 -24.099 1.00 29.38 186 THR A C 1
ATOM 1460 O O . THR A 1 186 ? 75.266 -15.797 -25.183 1.00 29.38 186 THR A O 1
ATOM 1463 N N . GLU A 1 187 ? 75.883 -13.996 -24.158 1.00 35.19 187 GLU A N 1
ATOM 1464 C CA . GLU A 1 187 ? 76.178 -12.860 -23.240 1.00 35.19 187 GLU A CA 1
ATOM 1465 C C . GLU A 1 187 ? 76.043 -11.507 -24.032 1.00 35.19 187 GLU A C 1
ATOM 1467 O O . GLU A 1 187 ? 75.543 -11.508 -25.153 1.00 35.19 187 GLU A O 1
ATOM 1472 N N . THR A 1 188 ? 76.580 -10.393 -23.498 1.00 29.81 188 THR A N 1
ATOM 1473 C CA . THR A 1 188 ? 77.033 -9.148 -24.186 1.00 29.81 188 THR A CA 1
ATOM 1474 C C . THR A 1 188 ? 76.009 -8.074 -24.624 1.00 29.81 188 THR A C 1
ATOM 1476 O O . THR A 1 188 ? 75.284 -8.238 -25.594 1.00 29.81 188 THR A O 1
ATOM 1479 N N . ALA A 1 189 ? 76.066 -6.934 -23.904 1.00 31.19 189 ALA A N 1
ATOM 1480 C CA . ALA A 1 189 ? 76.084 -5.492 -24.283 1.00 31.19 189 ALA A CA 1
ATOM 1481 C C . ALA A 1 189 ? 75.614 -5.008 -25.698 1.00 31.19 189 ALA A C 1
ATOM 1483 O O . ALA A 1 189 ? 75.707 -5.728 -26.680 1.00 31.19 189 ALA A O 1
ATOM 1484 N N . VAL A 1 190 ? 75.179 -3.750 -25.928 1.00 33.97 190 VAL A N 1
ATOM 1485 C CA . VAL A 1 190 ? 75.698 -2.444 -25.433 1.00 33.97 190 VAL A CA 1
ATOM 1486 C C . VAL A 1 190 ? 74.590 -1.376 -25.225 1.00 33.97 190 VAL A C 1
ATOM 1488 O O . VAL A 1 190 ? 73.511 -1.446 -25.798 1.00 33.97 190 VAL A O 1
ATOM 1491 N N . ALA A 1 191 ? 74.902 -0.391 -24.372 1.00 30.69 191 ALA A N 1
ATOM 1492 C CA . ALA A 1 191 ? 74.089 0.697 -23.811 1.00 30.69 191 ALA A CA 1
ATOM 1493 C C . ALA A 1 191 ? 73.500 1.786 -24.750 1.00 30.69 191 ALA A C 1
ATOM 1495 O O . ALA A 1 191 ? 73.990 2.018 -25.851 1.00 30.69 191 ALA A O 1
ATOM 1496 N N . GLY A 1 192 ? 72.571 2.582 -24.184 1.00 28.88 192 GLY A N 1
ATOM 1497 C CA . GLY A 1 192 ? 72.291 3.987 -24.552 1.00 28.88 192 GLY A CA 1
ATOM 1498 C C . GLY A 1 192 ? 70.818 4.305 -24.892 1.00 28.88 192 GLY A C 1
ATOM 1499 O O . GLY A 1 192 ? 70.167 3.506 -25.549 1.00 28.88 192 GLY A O 1
ATOM 1500 N N . SER A 1 193 ? 70.234 5.454 -24.515 1.00 28.88 193 SER A N 1
ATOM 1501 C CA . SER A 1 193 ? 70.669 6.476 -23.540 1.00 28.88 193 SER A CA 1
ATOM 1502 C C . SER A 1 193 ? 69.506 7.404 -23.111 1.00 28.88 193 SER A C 1
ATOM 1504 O O . SER A 1 193 ? 68.567 7.591 -23.872 1.00 28.88 193 SER A O 1
ATOM 1506 N N . ALA A 1 194 ? 69.634 7.998 -21.917 1.00 30.23 194 ALA A N 1
ATOM 1507 C CA . ALA A 1 194 ? 69.074 9.274 -21.426 1.00 30.23 194 ALA A CA 1
ATOM 1508 C C . ALA A 1 194 ? 67.608 9.710 -21.723 1.00 30.23 194 ALA A C 1
ATOM 1510 O O . ALA A 1 194 ? 67.232 10.041 -22.842 1.00 30.23 194 ALA A O 1
ATOM 1511 N N . SER A 1 195 ? 66.854 9.937 -20.637 1.00 34.78 195 SER A N 1
ATOM 1512 C CA . SER A 1 195 ? 65.869 11.038 -20.530 1.00 34.78 195 SER A CA 1
ATOM 1513 C C . SER A 1 195 ? 66.612 12.375 -20.317 1.00 34.78 195 SER A C 1
ATOM 1515 O O . SER A 1 195 ? 67.768 12.335 -19.877 1.00 34.78 195 SER A O 1
ATOM 1517 N N . PRO A 1 196 ? 66.006 13.555 -20.579 1.00 44.00 196 PRO A N 1
ATOM 1518 C CA . PRO A 1 196 ? 65.617 14.364 -19.412 1.00 44.00 196 PRO A CA 1
ATOM 1519 C C . PRO A 1 196 ? 64.399 15.307 -19.568 1.00 44.00 196 PRO A C 1
ATOM 1521 O O . PRO A 1 196 ? 64.056 15.758 -20.655 1.00 44.00 196 PRO A O 1
ATOM 1524 N N . ALA A 1 197 ? 63.918 15.729 -18.391 1.00 29.19 197 ALA A N 1
ATOM 1525 C CA . ALA A 1 197 ? 63.345 17.040 -18.044 1.00 29.19 197 ALA A CA 1
ATOM 1526 C C . ALA A 1 197 ? 61.953 17.464 -18.566 1.00 29.19 197 ALA A C 1
ATOM 1528 O O . ALA A 1 197 ? 61.617 17.400 -19.743 1.00 29.19 197 ALA A O 1
ATOM 1529 N N . ALA A 1 198 ? 61.174 17.993 -17.619 1.00 35.28 198 ALA A N 1
ATOM 1530 C CA . ALA A 1 198 ? 59.901 18.674 -17.820 1.00 35.28 198 ALA A CA 1
ATOM 1531 C C . ALA A 1 198 ? 60.082 20.191 -18.009 1.00 35.28 198 ALA A C 1
ATOM 1533 O O . ALA A 1 198 ? 61.099 20.747 -17.596 1.00 35.28 198 ALA A O 1
ATOM 1534 N N . THR A 1 199 ? 59.028 20.854 -18.493 1.00 29.75 199 THR A N 1
ATOM 1535 C CA . THR A 1 199 ? 58.794 22.292 -18.289 1.00 29.75 199 THR A CA 1
ATOM 1536 C C . THR A 1 199 ? 57.304 22.518 -18.037 1.00 29.75 199 THR A C 1
ATOM 1538 O O . THR A 1 199 ? 56.471 22.036 -18.804 1.00 29.75 199 THR A O 1
ATOM 1541 N N . GLU A 1 200 ? 56.956 23.255 -16.984 1.00 34.97 200 GLU A N 1
ATOM 1542 C CA . GLU A 1 200 ? 55.591 23.744 -16.754 1.00 34.97 200 GLU A CA 1
ATOM 1543 C C . GLU A 1 200 ? 55.345 25.032 -17.551 1.00 34.97 200 GLU A C 1
ATOM 1545 O O . GLU A 1 200 ? 56.234 25.876 -17.662 1.00 34.97 200 GLU A O 1
ATOM 1550 N N . THR A 1 201 ? 54.123 25.272 -18.027 1.00 30.22 201 THR A N 1
ATOM 1551 C CA . THR A 1 201 ? 53.639 26.648 -18.233 1.00 30.22 201 THR A CA 1
ATOM 1552 C C . THR A 1 201 ? 52.134 26.708 -18.002 1.00 30.22 201 THR A C 1
ATOM 1554 O O . THR A 1 201 ? 51.371 25.944 -18.587 1.00 30.22 201 THR A O 1
ATOM 1557 N N . LYS A 1 202 ? 51.722 27.622 -17.122 1.00 30.56 202 LYS A N 1
ATOM 1558 C CA . LYS A 1 202 ? 50.336 27.869 -16.720 1.00 30.56 202 LYS A CA 1
ATOM 1559 C C . LYS A 1 202 ? 49.663 28.862 -17.673 1.00 30.56 202 LYS A C 1
ATOM 1561 O O . LYS A 1 202 ? 50.225 29.922 -17.939 1.00 30.56 202 LYS A O 1
ATOM 1566 N N . SER A 1 203 ? 48.424 28.587 -18.064 1.00 30.91 203 SER A N 1
ATOM 1567 C CA . SER A 1 203 ? 47.451 29.607 -18.470 1.00 30.91 203 SER A CA 1
ATOM 1568 C C . SER A 1 203 ? 46.045 29.182 -18.035 1.00 30.91 203 SER A C 1
ATOM 1570 O O . SER A 1 203 ? 45.739 27.994 -17.958 1.00 30.91 203 SER A O 1
ATOM 1572 N N . GLU A 1 204 ? 45.224 30.157 -17.657 1.00 30.47 204 GLU A N 1
ATOM 1573 C CA . GLU A 1 204 ? 43.912 29.961 -17.027 1.00 30.47 204 GLU A CA 1
ATOM 1574 C C . GLU A 1 204 ? 42.780 30.158 -18.046 1.00 30.47 204 GLU A C 1
ATOM 1576 O O . GLU A 1 204 ? 42.907 31.022 -18.911 1.00 30.47 204 GLU A O 1
ATOM 1581 N N . ASP A 1 205 ? 41.661 29.433 -17.904 1.00 30.94 205 ASP A N 1
ATOM 1582 C CA . ASP A 1 205 ? 40.380 30.078 -17.556 1.00 30.94 205 ASP A CA 1
ATOM 1583 C C . ASP A 1 205 ? 39.301 29.085 -17.042 1.00 30.94 205 ASP A C 1
ATOM 1585 O O . ASP A 1 205 ? 39.327 27.890 -17.323 1.00 30.94 205 ASP A O 1
ATOM 1589 N N . SER A 1 206 ? 38.381 29.639 -16.248 1.00 33.41 206 SER A N 1
ATOM 1590 C CA . SER A 1 206 ? 37.016 29.231 -15.876 1.00 33.41 206 SER A CA 1
ATOM 1591 C C . SER A 1 206 ? 36.508 27.780 -16.070 1.00 33.41 206 SER A C 1
ATOM 1593 O O . SER A 1 206 ? 36.083 27.362 -17.142 1.00 33.41 206 SER A O 1
ATOM 1595 N N . SER A 1 207 ? 36.240 27.103 -14.942 1.00 35.66 207 SER A N 1
ATOM 1596 C CA . SER A 1 207 ? 34.848 26.898 -14.476 1.00 35.66 207 SER A CA 1
ATOM 1597 C C . SER A 1 207 ? 34.792 26.424 -13.015 1.00 35.66 207 SER A C 1
ATOM 1599 O O . SER A 1 207 ? 35.545 25.546 -12.613 1.00 35.66 207 SER A O 1
ATOM 1601 N N . LYS A 1 208 ? 33.850 26.970 -12.233 1.00 48.56 208 LYS A N 1
ATOM 1602 C CA . LYS A 1 208 ? 33.511 26.525 -10.864 1.00 48.56 208 LYS A CA 1
ATOM 1603 C C . LYS A 1 208 ? 33.139 25.037 -10.810 1.00 48.56 208 LYS A C 1
ATOM 1605 O O . LYS A 1 208 ? 32.408 24.589 -11.696 1.00 48.56 208 LYS A O 1
ATOM 1610 N N . GLY A 1 209 ? 33.497 24.337 -9.725 1.00 45.78 209 GLY A N 1
ATOM 1611 C CA . GLY A 1 209 ? 32.986 22.979 -9.506 1.00 45.78 209 GLY A CA 1
ATOM 1612 C C . GLY A 1 209 ? 33.424 22.151 -8.288 1.00 45.78 209 GLY A C 1
ATOM 1613 O O . GLY A 1 209 ? 33.040 20.991 -8.283 1.00 45.78 209 GLY A O 1
ATOM 1614 N N . ASP A 1 210 ? 34.135 22.674 -7.278 1.00 48.22 210 ASP A N 1
ATOM 1615 C CA . ASP A 1 210 ? 34.694 21.855 -6.175 1.00 48.22 210 ASP A CA 1
ATOM 1616 C C . ASP A 1 210 ? 34.393 22.428 -4.767 1.00 48.22 210 ASP A C 1
ATOM 1618 O O . ASP A 1 210 ? 35.290 22.825 -4.035 1.00 48.22 210 ASP A O 1
ATOM 1622 N N . ASP A 1 211 ? 33.109 22.467 -4.384 1.00 53.84 211 ASP A N 1
ATOM 1623 C CA . ASP A 1 211 ? 32.612 22.873 -3.046 1.00 53.84 211 ASP A CA 1
ATOM 1624 C C . ASP A 1 211 ? 31.616 21.816 -2.496 1.00 53.84 211 ASP A C 1
ATOM 1626 O O . ASP A 1 211 ? 30.503 22.132 -2.070 1.00 53.84 211 ASP A O 1
ATOM 1630 N N . PHE A 1 212 ? 31.955 20.520 -2.587 1.00 55.41 212 PHE A N 1
ATOM 1631 C CA . PHE A 1 212 ? 31.066 19.437 -2.116 1.00 55.41 212 PHE A CA 1
ATOM 1632 C C . PHE A 1 212 ? 31.775 18.299 -1.369 1.00 55.41 212 PHE A C 1
ATOM 1634 O O . PHE A 1 212 ? 31.241 17.821 -0.370 1.00 55.41 212 PHE A O 1
ATOM 1641 N N . ASP A 1 213 ? 32.985 17.900 -1.768 1.00 57.31 213 ASP A N 1
ATOM 1642 C CA . ASP A 1 213 ? 33.725 16.859 -1.035 1.00 57.31 213 ASP A CA 1
ATOM 1643 C C . ASP A 1 213 ? 34.179 17.352 0.355 1.00 57.31 213 ASP A C 1
ATOM 1645 O O . ASP A 1 213 ? 34.086 16.603 1.327 1.00 57.31 213 ASP A O 1
ATOM 1649 N N . ASP A 1 214 ? 34.533 18.633 0.507 1.00 63.31 214 ASP A N 1
ATOM 1650 C CA . ASP A 1 214 ? 34.797 19.252 1.820 1.00 63.31 214 ASP A CA 1
ATOM 1651 C C . ASP A 1 214 ? 33.547 19.295 2.723 1.00 63.31 214 ASP A C 1
ATOM 1653 O O . ASP A 1 214 ? 33.659 19.191 3.944 1.00 63.31 214 ASP A O 1
ATOM 1657 N N . PHE A 1 215 ? 32.339 19.369 2.145 1.00 61.47 215 PHE A N 1
ATOM 1658 C CA . PHE A 1 215 ? 31.090 19.270 2.911 1.00 61.47 215 PHE A CA 1
ATOM 1659 C C . PHE A 1 215 ? 30.834 17.840 3.411 1.00 61.47 215 PHE A C 1
ATOM 1661 O O . PHE A 1 215 ? 30.358 17.657 4.530 1.00 61.47 215 PHE A O 1
ATOM 1668 N N . ILE A 1 216 ? 31.175 16.822 2.613 1.00 66.19 216 ILE A N 1
ATOM 1669 C CA . ILE A 1 216 ? 31.029 15.411 3.000 1.00 66.19 216 ILE A CA 1
ATOM 1670 C C . ILE A 1 216 ? 32.067 15.009 4.056 1.00 66.19 216 ILE A C 1
ATOM 1672 O O . ILE A 1 216 ? 31.718 14.331 5.019 1.00 66.19 216 ILE A O 1
ATOM 1676 N N . ASN A 1 217 ? 33.318 15.460 3.927 1.00 63.66 217 ASN A N 1
ATOM 1677 C CA . ASN A 1 217 ? 34.382 15.154 4.892 1.00 63.66 217 ASN A CA 1
ATOM 1678 C C . ASN A 1 217 ? 34.243 15.912 6.231 1.00 63.66 217 ASN A C 1
ATOM 1680 O O . ASN A 1 217 ? 34.892 15.544 7.207 1.00 63.66 217 ASN A O 1
ATOM 1684 N N . GLY A 1 218 ? 33.408 16.956 6.291 1.00 55.47 218 GLY A N 1
ATOM 1685 C CA . GLY A 1 218 ? 33.111 17.712 7.513 1.00 55.47 218 GLY A CA 1
ATOM 1686 C C . GLY A 1 218 ? 31.956 17.164 8.363 1.00 55.47 218 GLY A C 1
ATOM 1687 O O . GLY A 1 218 ? 31.685 17.724 9.426 1.00 55.47 218 GLY A O 1
ATOM 1688 N N . LEU A 1 219 ? 31.259 16.111 7.916 1.00 53.56 219 LEU A N 1
ATOM 1689 C CA . LEU A 1 219 ? 30.076 15.563 8.590 1.00 53.56 219 LEU A CA 1
ATOM 1690 C C . LEU A 1 219 ? 30.395 14.245 9.324 1.00 53.56 219 LEU A C 1
ATOM 1692 O O . LEU A 1 219 ? 30.119 13.154 8.831 1.00 53.56 219 LEU A O 1
ATOM 1696 N N . ASP A 1 220 ? 30.983 14.375 10.514 1.00 51.66 220 ASP A N 1
ATOM 1697 C CA . ASP A 1 220 ? 31.228 13.269 11.455 1.00 51.66 220 ASP A CA 1
ATOM 1698 C C . ASP A 1 220 ? 29.894 12.670 11.960 1.00 51.66 220 ASP A C 1
ATOM 1700 O O . ASP A 1 220 ? 28.995 13.419 12.362 1.00 51.66 220 ASP A O 1
ATOM 1704 N N . LEU A 1 221 ? 29.749 11.336 11.888 1.00 47.84 221 LEU A N 1
ATOM 1705 C CA . LEU A 1 221 ? 28.510 10.579 12.162 1.00 47.84 221 LEU A CA 1
ATOM 1706 C C . LEU A 1 221 ? 28.778 9.136 12.631 1.00 47.84 221 LEU A C 1
ATOM 1708 O O . LEU A 1 221 ? 29.448 8.389 11.881 1.00 47.84 221 LEU A O 1
#

Radius of gyration: 32.02 Å; chains: 1; bounding box: 96×60×56 Å

Sequence (221 aa):
MFFKLRNSESAVDKKMSEGLKRREVFYALVQIVKDPQNRDLEGQIKVMKFGYKIKAKIDEELNPQFDEPTQVFDPFEGKNFELVISKKGGYPNYDSSKFQGSRTAMAISGESVTTDDAGRTAILGYIKDAPELGNFDYRPWTDEQRNKVMGVLSQFSNPGSSIDTVTRKQAAPSPAKSEKAAASVTETAVAGSASPAATETKSEDSSKGDDFDDFINGLDL

pLDDT: mean 74.61, std 21.27, range [28.88, 94.5]

Secondary structure (DSSP, 8-state):
-HHHHHHSS-HHHHHHHTTS-----EEEEEE-S--SS-GGGTT-EEEEEE-HHHHHHHHHHHS-SSS----TT-TTT---EE---EEETTEEE-TT-EE-SS----EETTEEPPSSHHHHHHHHHHHHTSPPGGGSS--PPPHHHHHHHHHHHHHHH-TTHHHHHHHHHHS--PPPPPP-------------------------------SSHHHHHT---